Protein AF-A0A5W2AGU3-F1 (afdb_monomer_lite)

Sequence (245 aa):
MYIGPHGHVVIVDADGNAETFGLMDGGVDAAITAYFGSQLQERVQQNIIREYLGEQPVGSAFVIETGNSQHPWLVHAPTIRVPLIIDGTDAVYNATRAALLAIFQHNKSAGEGRKIKSVVFPAMGAGCGQVSPDSVARQMKLAWDGFINCASEINWQYASARQDAVFSTTAYCPSKALCPNARTEYIGFGDYRTYCKKSGNTCISPRHQVDDIYIGAHSHTVSPGTYPHSHYLNTEYLSGVKNDV

Organism: NCBI:txid2564937

Secondary structure (DSSP, 8-state):
----SSS-EEEEE-SSSSGGGT---SHHHHHHHHHH-HHHHHHHHHHHHHHHTT-PPTT--EEEE-S-SSS-EEEE--S-SSS---TTSSHHHHHHHHHHHHHHHHHHHS-GGG---EEE---TTSSTT---HHHHHHHHHHHHHHHHS--S---HHHHHHHHHHHIIIIIT--SSSS-TTEEEEEEETTEEEEEETTT-SBP--GGGS------------------------------------

pLDDT: mean 79.0, std 22.16, range [25.38, 98.25]

Radius of gyration: 26.95 Å; chains: 1; bounding box: 58×54×91 Å

Structure (mmCIF, N/CA/C/O backbone):
data_AF-A0A5W2AGU3-F1
#
_entry.id   AF-A0A5W2AGU3-F1
#
loop_
_atom_site.group_PDB
_atom_site.id
_atom_site.type_symbol
_atom_site.label_atom_id
_atom_site.label_alt_id
_atom_site.label_comp_id
_atom_site.label_asym_id
_atom_site.label_entity_id
_atom_site.label_seq_id
_atom_site.pdbx_PDB_ins_code
_atom_site.Cartn_x
_atom_site.Cartn_y
_atom_site.Cartn_z
_atom_site.occupancy
_atom_site.B_iso_or_equiv
_atom_site.auth_seq_id
_atom_site.auth_comp_id
_atom_site.auth_asym_id
_atom_site.auth_atom_id
_atom_site.pdbx_PDB_model_num
ATOM 1 N N . MET A 1 1 ? -7.364 -8.877 -3.197 1.00 38.94 1 MET A N 1
ATOM 2 C CA . MET A 1 1 ? -7.278 -9.944 -2.173 1.00 38.94 1 MET A CA 1
ATOM 3 C C . MET A 1 1 ? -8.531 -9.857 -1.314 1.00 38.94 1 MET A C 1
ATOM 5 O O . MET A 1 1 ? -8.796 -8.779 -0.804 1.00 38.94 1 MET A O 1
ATOM 9 N N . TYR A 1 2 ? -9.320 -10.932 -1.233 1.00 38.78 2 TYR A N 1
ATOM 10 C CA . TYR A 1 2 ? -10.524 -11.038 -0.394 1.00 38.78 2 TYR A CA 1
ATOM 11 C C . TYR A 1 2 ? -10.269 -12.104 0.670 1.00 38.78 2 TYR A C 1
ATOM 13 O O . TYR A 1 2 ? -9.763 -13.172 0.324 1.00 38.78 2 TYR A O 1
ATOM 21 N N . ILE A 1 3 ? -10.612 -11.844 1.935 1.00 41.75 3 ILE A N 1
ATOM 22 C CA . ILE A 1 3 ? -10.513 -12.857 2.994 1.00 41.75 3 ILE A CA 1
ATOM 23 C C . ILE A 1 3 ? -11.809 -12.889 3.820 1.00 41.75 3 ILE A C 1
ATOM 25 O O . ILE A 1 3 ? -11.976 -12.078 4.718 1.00 41.75 3 ILE A O 1
ATOM 29 N N . GLY A 1 4 ? -12.670 -13.880 3.549 1.00 36.56 4 GLY A N 1
ATOM 30 C CA . GLY A 1 4 ? -13.585 -14.517 4.517 1.00 36.56 4 GLY A CA 1
ATOM 31 C C . GLY A 1 4 ? -15.009 -13.938 4.697 1.00 36.56 4 GLY A C 1
ATOM 32 O O . GLY A 1 4 ? -15.177 -12.724 4.688 1.00 36.56 4 GLY A O 1
ATOM 33 N N . PRO A 1 5 ? -16.043 -14.790 4.923 1.00 37.00 5 PRO A N 1
ATOM 34 C CA . PRO A 1 5 ? -17.447 -14.362 4.992 1.00 37.00 5 PRO A CA 1
ATOM 35 C C . PRO A 1 5 ? -17.924 -13.832 6.359 1.00 37.00 5 PRO A C 1
ATOM 37 O O . PRO A 1 5 ? -19.043 -13.335 6.434 1.00 37.00 5 PRO A O 1
ATOM 40 N N . HIS A 1 6 ? -17.127 -13.880 7.436 1.00 39.44 6 HIS A N 1
ATOM 41 C CA . HIS A 1 6 ? -17.562 -13.387 8.753 1.00 39.44 6 HIS A CA 1
ATOM 42 C C . HIS A 1 6 ? -16.419 -12.749 9.563 1.00 39.44 6 HIS A C 1
ATOM 44 O O . HIS A 1 6 ? -15.398 -13.388 9.808 1.00 39.44 6 HIS A O 1
ATOM 50 N N . GLY A 1 7 ? -16.641 -11.517 10.044 1.00 51.00 7 GLY A N 1
ATOM 51 C CA . GLY A 1 7 ? -15.857 -10.878 11.110 1.00 51.00 7 GLY A CA 1
ATOM 52 C C . GLY A 1 7 ? -14.816 -9.844 10.656 1.00 51.00 7 GLY A C 1
ATOM 53 O O . GLY A 1 7 ? -13.680 -10.188 10.333 1.00 51.00 7 GLY A O 1
ATOM 54 N N . HIS A 1 8 ? -15.212 -8.569 10.753 1.00 60.12 8 HIS A N 1
ATOM 55 C CA . HIS A 1 8 ? -14.385 -7.350 10.769 1.00 60.12 8 HIS A CA 1
ATOM 56 C C . HIS A 1 8 ? -13.530 -7.088 9.522 1.00 60.12 8 HIS A C 1
ATOM 58 O O . HIS A 1 8 ? -12.303 -7.171 9.583 1.00 60.12 8 HIS A O 1
ATOM 64 N N . VAL A 1 9 ? -14.194 -6.718 8.420 1.00 63.59 9 VAL A N 1
ATOM 65 C CA . VAL A 1 9 ? -13.536 -6.241 7.196 1.00 63.59 9 VAL A CA 1
ATOM 66 C C . VAL A 1 9 ? -12.886 -4.890 7.458 1.00 63.59 9 VAL A C 1
ATOM 68 O O . VAL A 1 9 ? -13.552 -3.937 7.867 1.00 63.59 9 VAL A O 1
ATOM 71 N N . VAL A 1 10 ? -11.591 -4.825 7.184 1.00 72.44 10 VAL A N 1
ATOM 72 C CA . VAL A 1 10 ? -10.797 -3.598 7.163 1.00 72.44 10 VAL A CA 1
ATOM 73 C C . VAL A 1 10 ? -10.703 -3.079 5.747 1.00 72.44 10 VAL A C 1
ATOM 75 O O . VAL A 1 10 ? -10.363 -3.840 4.842 1.00 72.44 10 VAL A O 1
ATOM 78 N N . ILE A 1 11 ? -10.999 -1.801 5.559 1.00 72.81 11 ILE A N 1
ATOM 79 C CA . ILE A 1 11 ? -10.859 -1.140 4.262 1.00 72.81 11 ILE A CA 1
ATOM 80 C C . ILE A 1 11 ? -9.516 -0.411 4.274 1.00 72.81 11 ILE A C 1
ATOM 82 O O . ILE A 1 11 ? -9.217 0.304 5.230 1.00 72.81 11 ILE A O 1
ATOM 86 N N . VAL A 1 12 ? -8.678 -0.656 3.271 1.00 75.31 12 VAL A N 1
ATOM 87 C CA . VAL A 1 12 ? -7.386 0.025 3.100 1.00 75.31 12 VAL A CA 1
ATOM 88 C C . VAL A 1 12 ? -7.564 1.176 2.112 1.00 75.31 12 VAL A C 1
ATOM 90 O O . VAL A 1 12 ? -8.187 0.979 1.073 1.00 75.31 12 VAL A O 1
ATOM 93 N N . ASP A 1 13 ? -7.032 2.347 2.448 1.00 76.56 13 ASP A N 1
ATOM 94 C CA . ASP A 1 13 ? -7.227 3.616 1.734 1.00 76.56 13 ASP A CA 1
ATOM 95 C C . ASP A 1 13 ? -5.915 4.099 1.102 1.00 76.56 13 ASP A C 1
ATOM 97 O O . ASP A 1 13 ? -4.926 4.227 1.838 1.00 76.56 13 ASP A O 1
ATOM 101 N N . ALA A 1 14 ? -5.892 4.262 -0.233 1.00 66.81 14 ALA A N 1
ATOM 102 C CA . ALA A 1 14 ? -4.701 4.626 -1.024 1.00 66.81 14 ALA A CA 1
ATOM 103 C C . ALA A 1 14 ? -4.954 4.811 -2.543 1.00 66.81 14 ALA A C 1
ATOM 105 O O . ALA A 1 14 ? -4.123 4.385 -3.362 1.00 66.81 14 ALA A O 1
ATOM 106 N N . ASP A 1 15 ? -6.123 5.310 -2.951 1.00 64.31 15 ASP A N 1
ATOM 107 C CA . ASP A 1 15 ? -6.365 5.606 -4.374 1.00 64.31 15 ASP A CA 1
ATOM 108 C C . ASP A 1 15 ? -6.998 6.988 -4.592 1.00 64.31 15 ASP A C 1
ATOM 110 O O . ASP A 1 15 ? -7.722 7.213 -5.568 1.00 64.31 15 ASP A O 1
ATOM 114 N N . GLY A 1 16 ? -6.748 7.912 -3.664 1.00 64.75 16 GLY A N 1
ATOM 115 C CA . GLY A 1 16 ? -7.304 9.256 -3.662 1.00 64.75 16 GLY A CA 1
ATOM 116 C C . GLY A 1 16 ? -6.293 10.343 -3.984 1.00 64.75 16 GLY A C 1
ATOM 117 O O . GLY A 1 16 ? -5.179 10.130 -4.470 1.00 64.75 16 GLY A O 1
ATOM 118 N N . ASN A 1 17 ? -6.727 11.579 -3.762 1.00 66.88 17 ASN A N 1
ATOM 119 C CA . ASN A 1 17 ? -5.915 12.753 -4.026 1.00 66.88 17 ASN A CA 1
ATOM 120 C C . ASN A 1 17 ? -5.219 13.189 -2.747 1.00 66.88 17 ASN A C 1
ATOM 122 O O . ASN A 1 17 ? -5.871 13.441 -1.746 1.00 66.88 17 ASN A O 1
ATOM 126 N N . ALA A 1 18 ? -3.904 13.392 -2.815 1.00 69.44 18 ALA A N 1
ATOM 127 C CA . ALA A 1 18 ? -3.145 13.978 -1.711 1.00 69.44 18 ALA A CA 1
ATOM 128 C C . ALA A 1 18 ? -3.279 13.199 -0.383 1.00 69.44 18 ALA A C 1
ATOM 130 O O . ALA A 1 18 ? -3.509 13.757 0.693 1.00 69.44 18 ALA A O 1
ATOM 131 N N . GLU A 1 19 ? -3.076 11.886 -0.487 1.00 80.50 19 GLU A N 1
ATOM 132 C CA . GLU A 1 19 ? -3.291 10.900 0.574 1.00 80.50 19 GLU A CA 1
ATOM 133 C C . GLU A 1 19 ? -2.445 11.190 1.820 1.00 80.50 19 GLU A C 1
ATOM 135 O O . GLU A 1 19 ? -2.910 11.031 2.941 1.00 80.50 19 GLU A O 1
ATOM 140 N N . THR A 1 20 ? -1.220 11.711 1.677 1.00 90.25 20 THR A N 1
ATOM 141 C CA . THR A 1 20 ? -0.357 12.031 2.836 1.00 90.25 20 THR A CA 1
ATOM 142 C C . THR A 1 20 ? -0.934 13.105 3.765 1.00 90.25 20 THR A C 1
ATOM 144 O O . THR A 1 20 ? -0.451 13.267 4.885 1.00 90.25 20 THR A O 1
ATOM 147 N N . PHE A 1 21 ? -1.962 13.832 3.319 1.00 94.19 21 PHE A N 1
ATOM 148 C CA . PHE A 1 21 ? -2.678 14.852 4.087 1.00 94.19 21 PHE A CA 1
ATOM 149 C C . PHE A 1 21 ? -4.080 14.399 4.529 1.00 94.19 21 PHE A C 1
ATOM 151 O O . PHE A 1 21 ? -4.821 15.192 5.113 1.00 94.19 21 PHE A O 1
ATOM 158 N N . GLY A 1 22 ? -4.458 13.144 4.258 1.00 92.25 22 GLY A N 1
ATOM 159 C CA . GLY A 1 22 ? -5.762 12.583 4.618 1.00 92.25 22 GLY A CA 1
ATOM 160 C C . GLY A 1 22 ? -6.930 13.238 3.885 1.00 92.25 22 GLY A C 1
ATOM 161 O O . GLY A 1 22 ? -8.013 13.360 4.454 1.00 92.25 22 GLY A O 1
ATOM 162 N N . LEU A 1 23 ? -6.701 13.737 2.668 1.00 92.88 23 LEU A N 1
ATOM 163 C CA . LEU A 1 23 ? -7.768 14.206 1.789 1.00 92.88 23 LEU A CA 1
ATOM 164 C C . LEU A 1 23 ? -8.378 12.988 1.092 1.00 92.88 23 LEU A C 1
ATOM 166 O O . LEU A 1 23 ? -7.700 12.292 0.349 1.00 92.88 23 LEU A O 1
ATOM 170 N N . MET A 1 24 ? -9.654 12.720 1.365 1.00 91.00 24 MET A N 1
ATOM 171 C CA . MET A 1 24 ? -10.340 11.496 0.944 1.00 91.00 24 MET A CA 1
ATOM 172 C C . MET A 1 24 ? -11.475 11.823 -0.038 1.00 91.00 24 MET A C 1
ATOM 174 O O . MET A 1 24 ? -12.620 11.402 0.143 1.00 91.00 24 MET A O 1
ATOM 178 N N . ASP A 1 25 ? -11.172 12.644 -1.048 1.00 87.25 25 ASP A N 1
ATOM 179 C CA . ASP A 1 25 ? -12.138 13.208 -2.005 1.00 87.25 25 ASP A CA 1
ATOM 180 C C . ASP A 1 25 ? -11.979 12.689 -3.448 1.00 87.25 25 ASP A C 1
ATOM 182 O O . ASP A 1 25 ? -12.768 13.042 -4.328 1.00 87.25 25 ASP A O 1
ATOM 186 N N . GLY A 1 26 ? -10.995 11.816 -3.691 1.00 84.56 26 GLY A N 1
ATOM 187 C CA . GLY A 1 26 ? -10.719 11.193 -4.987 1.00 84.56 26 GLY A CA 1
ATOM 188 C C . GLY A 1 26 ? -10.908 9.675 -4.973 1.00 84.56 26 GLY A C 1
ATOM 189 O O . GLY A 1 26 ? -10.825 9.048 -3.924 1.00 84.56 26 GLY A O 1
ATOM 190 N N . GLY A 1 27 ? -11.154 9.086 -6.147 1.00 85.44 27 GLY A N 1
ATOM 191 C CA . GLY A 1 27 ? -11.110 7.634 -6.352 1.00 85.44 27 GLY A CA 1
ATOM 192 C C . GLY A 1 27 ? -11.922 6.811 -5.344 1.00 85.44 27 GLY A C 1
ATOM 193 O O . GLY A 1 27 ? -13.106 7.074 -5.112 1.00 85.44 27 GLY A O 1
ATOM 194 N N . VAL A 1 28 ? -11.286 5.782 -4.779 1.00 87.75 28 VAL A N 1
ATOM 195 C CA . VAL A 1 28 ? -11.886 4.908 -3.755 1.00 87.75 28 VAL A CA 1
ATOM 196 C C . VAL A 1 28 ? -12.137 5.671 -2.453 1.00 87.75 28 VAL A C 1
ATOM 198 O O . VAL A 1 28 ? -13.173 5.457 -1.820 1.00 87.75 28 VAL A O 1
ATOM 201 N N . ASP A 1 29 ? -11.254 6.596 -2.094 1.00 88.50 29 ASP A N 1
ATOM 202 C CA . ASP A 1 29 ? -11.320 7.387 -0.869 1.00 88.50 29 ASP A CA 1
ATOM 203 C C . ASP A 1 29 ? -12.619 8.217 -0.826 1.00 88.50 29 ASP A C 1
ATOM 205 O O . ASP A 1 29 ? -13.315 8.250 0.191 1.00 88.50 29 ASP A O 1
ATOM 209 N N . ALA A 1 30 ? -13.042 8.777 -1.966 1.00 89.38 30 ALA A N 1
ATOM 210 C CA . ALA A 1 30 ? -14.322 9.479 -2.098 1.00 89.38 30 ALA A CA 1
ATOM 211 C C . ALA A 1 30 ? -15.526 8.570 -1.806 1.00 89.38 30 ALA A C 1
ATOM 213 O O . ALA A 1 30 ? -16.488 8.987 -1.158 1.00 89.38 30 ALA A O 1
ATOM 214 N N . ALA A 1 31 ? -15.485 7.318 -2.270 1.00 90.94 31 ALA A N 1
ATOM 215 C CA . ALA A 1 31 ? -16.541 6.342 -2.014 1.00 90.94 31 ALA A CA 1
ATOM 216 C C . ALA A 1 31 ? -16.564 5.903 -0.540 1.00 90.94 31 ALA A C 1
ATOM 218 O O . ALA A 1 31 ? -17.642 5.739 0.036 1.00 90.94 31 ALA A O 1
ATOM 219 N N . ILE A 1 32 ? -15.391 5.766 0.087 1.00 90.94 32 ILE A N 1
ATOM 220 C CA . ILE A 1 32 ? -15.246 5.506 1.526 1.00 90.94 32 ILE A CA 1
ATOM 221 C C . ILE A 1 32 ? -15.857 6.667 2.320 1.00 90.94 32 ILE A C 1
ATOM 223 O O . ILE A 1 32 ? -16.723 6.441 3.169 1.00 90.94 32 ILE A O 1
ATOM 227 N N . THR A 1 33 ? -15.482 7.908 2.010 1.00 91.81 33 THR A N 1
ATOM 228 C CA . THR A 1 33 ? -16.032 9.108 2.656 1.00 91.81 33 THR A CA 1
ATOM 229 C C . THR A 1 33 ? -17.535 9.233 2.434 1.00 91.81 33 THR A C 1
ATOM 231 O O . THR A 1 33 ? -18.262 9.541 3.375 1.00 91.81 33 THR A O 1
ATOM 234 N N . ALA A 1 34 ? -18.042 8.937 1.236 1.00 93.38 34 ALA A N 1
ATOM 235 C CA . ALA A 1 34 ? -19.478 8.955 0.958 1.00 93.38 34 ALA A CA 1
ATOM 236 C C . ALA A 1 34 ? -20.253 7.908 1.778 1.00 93.38 34 ALA A C 1
ATOM 238 O O . ALA A 1 34 ? -21.381 8.167 2.195 1.00 93.38 34 ALA A O 1
ATOM 239 N N . TYR A 1 35 ? -19.656 6.740 2.029 1.00 93.25 35 TYR A N 1
ATOM 240 C CA . TYR A 1 35 ? -20.289 5.666 2.795 1.00 93.25 35 TYR A CA 1
ATOM 241 C C . TYR A 1 35 ? -20.251 5.904 4.313 1.00 93.25 35 TYR A C 1
ATOM 243 O O . TYR A 1 35 ? -21.251 5.684 4.997 1.00 93.25 35 TYR A O 1
ATOM 251 N N . PHE A 1 36 ? -19.110 6.336 4.860 1.00 93.00 36 PHE A N 1
ATOM 252 C CA . PHE A 1 36 ? -18.948 6.532 6.307 1.00 93.00 36 PHE A CA 1
ATOM 253 C C . PHE A 1 36 ? -19.293 7.944 6.782 1.00 93.00 36 PHE A C 1
ATOM 255 O O . PHE A 1 36 ? -19.620 8.110 7.955 1.00 93.00 36 PHE A O 1
ATOM 262 N N . GLY A 1 37 ? -19.244 8.934 5.894 1.00 94.25 37 GLY A N 1
ATOM 263 C CA . GLY A 1 37 ? -19.406 10.358 6.178 1.00 94.25 37 GLY A CA 1
ATOM 264 C C . GLY A 1 37 ? -18.078 11.095 6.408 1.00 94.25 37 GLY A C 1
ATOM 265 O O . GLY A 1 37 ? -17.039 10.493 6.702 1.00 94.25 37 GLY A O 1
ATOM 266 N N . SER A 1 38 ? -18.121 12.428 6.300 1.00 94.69 38 SER A N 1
ATOM 267 C CA . SER A 1 38 ? -16.949 13.319 6.388 1.00 94.69 38 SER A CA 1
ATOM 268 C C . SER A 1 38 ? -16.200 13.235 7.720 1.00 94.69 38 SER A C 1
ATOM 270 O O . SER A 1 38 ? -14.993 13.461 7.768 1.00 94.69 38 SER A O 1
ATOM 272 N N . GLN A 1 39 ? -16.874 12.826 8.796 1.00 95.88 39 GLN A N 1
ATOM 273 C CA . GLN A 1 39 ? -16.265 12.633 10.109 1.00 95.88 39 GLN A CA 1
ATOM 274 C C . GLN A 1 39 ? -15.168 11.556 10.112 1.00 95.88 39 GLN A C 1
ATOM 276 O O . GLN A 1 39 ? -14.318 11.550 11.001 1.00 95.88 39 GLN A O 1
ATOM 281 N N . LEU A 1 40 ? -15.180 10.619 9.154 1.00 95.00 40 LEU A N 1
ATOM 282 C CA . LEU A 1 40 ? -14.083 9.663 8.989 1.00 95.00 40 LEU A CA 1
ATOM 283 C C . LEU A 1 40 ? -12.814 10.369 8.503 1.00 95.00 40 LEU A C 1
ATOM 285 O O . LEU A 1 40 ? -11.763 10.198 9.119 1.00 95.00 40 LEU A O 1
ATOM 289 N N . GLN A 1 41 ? -12.936 11.200 7.466 1.00 95.00 41 GLN A N 1
ATOM 290 C CA . GLN A 1 41 ? -11.831 12.007 6.953 1.00 95.00 41 GLN A CA 1
ATOM 291 C C . GLN A 1 41 ? -11.279 12.931 8.042 1.00 95.00 41 GLN A C 1
ATOM 293 O O . GLN A 1 41 ? -10.073 12.973 8.266 1.00 95.00 41 GLN A O 1
ATOM 298 N N . GLU A 1 42 ? -12.152 13.608 8.791 1.00 96.31 42 GLU A N 1
ATOM 299 C CA . GLU A 1 42 ? -11.731 14.463 9.906 1.00 96.31 42 GLU A CA 1
ATOM 300 C C . GLU A 1 42 ? -10.890 13.683 10.925 1.00 96.31 42 GLU A C 1
ATOM 302 O O . GLU A 1 42 ? -9.827 14.145 11.332 1.00 96.31 42 GLU A O 1
ATOM 307 N N . ARG A 1 43 ? -11.303 12.464 11.304 1.00 96.94 43 ARG A N 1
ATOM 308 C CA . ARG A 1 43 ? -10.523 11.610 12.214 1.00 96.94 43 ARG A CA 1
ATOM 309 C C . ARG A 1 43 ? -9.162 11.220 11.635 1.00 96.94 43 ARG A C 1
ATOM 311 O O . ARG A 1 43 ? -8.177 11.242 12.375 1.00 96.94 43 ARG A O 1
ATOM 318 N N . VAL A 1 44 ? -9.096 10.882 10.346 1.00 96.56 44 VAL A N 1
ATOM 319 C CA . VAL A 1 44 ? -7.835 10.594 9.639 1.00 96.56 44 VAL A CA 1
ATOM 320 C C . VAL A 1 44 ? -6.913 11.811 9.704 1.00 96.56 44 VAL A C 1
ATOM 322 O O . VAL A 1 44 ? -5.781 11.694 10.172 1.00 96.56 44 VAL A O 1
ATOM 325 N N . GLN A 1 45 ? -7.409 12.994 9.345 1.00 97.25 45 GLN A N 1
ATOM 326 C CA . GLN A 1 45 ? -6.634 14.236 9.354 1.00 97.25 45 GLN A CA 1
ATOM 327 C C . GLN A 1 45 ? -6.164 14.625 10.757 1.00 97.25 45 GLN A C 1
ATOM 329 O O . GLN A 1 45 ? -5.000 14.978 10.936 1.00 97.25 45 GLN A O 1
ATOM 334 N N . GLN A 1 46 ? -7.018 14.504 11.777 1.00 98.19 46 GLN A N 1
ATOM 335 C CA . GLN A 1 46 ? -6.613 14.753 13.164 1.00 98.19 46 GLN A CA 1
ATOM 336 C C . GLN A 1 46 ? -5.512 13.789 13.617 1.00 98.19 46 GLN A C 1
ATOM 338 O O . GLN A 1 46 ? -4.585 14.197 14.318 1.00 98.19 46 GLN A O 1
ATOM 343 N N . ASN A 1 47 ? -5.571 12.523 13.194 1.00 97.81 47 ASN A N 1
ATOM 344 C CA . ASN A 1 47 ? -4.504 11.569 13.473 1.00 97.81 47 ASN A CA 1
ATOM 345 C C . ASN A 1 47 ? -3.200 11.944 12.750 1.00 97.81 47 ASN A C 1
ATOM 347 O O . ASN A 1 47 ? -2.136 11.893 13.360 1.00 97.81 47 ASN A O 1
ATOM 351 N N . ILE A 1 48 ? -3.271 12.391 11.493 1.00 97.81 48 ILE A N 1
ATOM 352 C CA . ILE A 1 48 ? -2.107 12.877 10.732 1.00 97.81 48 ILE A CA 1
ATOM 353 C C . ILE A 1 48 ? -1.480 14.109 11.397 1.00 97.81 48 ILE A C 1
ATOM 355 O O . ILE A 1 48 ? -0.264 14.171 11.573 1.00 97.81 48 ILE A O 1
ATOM 359 N N . ILE A 1 49 ? -2.290 15.074 11.832 1.00 98.25 49 ILE A N 1
ATOM 360 C CA . ILE A 1 49 ? -1.810 16.263 12.550 1.00 98.25 49 ILE A CA 1
ATOM 361 C C . ILE A 1 49 ? -1.106 15.859 13.850 1.00 98.25 49 ILE A C 1
ATOM 363 O O . ILE A 1 49 ? -0.012 16.345 14.132 1.00 98.25 49 ILE A O 1
ATOM 367 N N . ARG A 1 50 ? -1.716 14.960 14.630 1.00 98.19 50 ARG A N 1
ATOM 368 C CA . ARG A 1 50 ? -1.215 14.569 15.954 1.00 98.19 50 ARG A CA 1
ATOM 369 C C . ARG A 1 50 ? 0.036 13.694 15.891 1.00 98.19 50 ARG A C 1
ATOM 371 O O . ARG A 1 50 ? 0.978 13.946 16.633 1.00 98.19 50 ARG A O 1
ATOM 378 N N . GLU A 1 51 ? 0.034 12.669 15.043 1.00 97.69 51 GLU 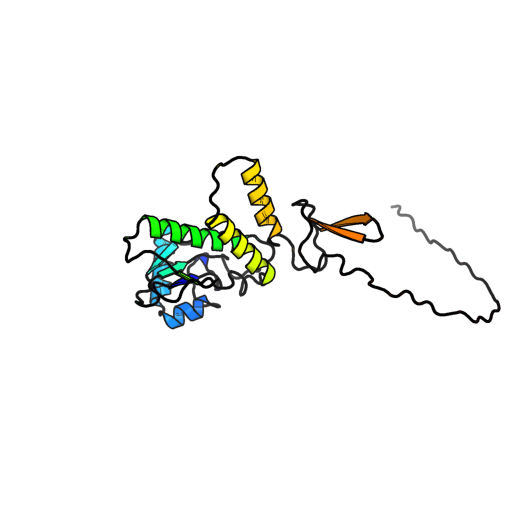A N 1
ATOM 379 C CA . GLU A 1 51 ? 1.071 11.624 15.025 1.00 97.69 51 GLU A CA 1
ATOM 380 C C . GLU A 1 51 ? 2.162 11.879 13.978 1.00 97.69 51 GLU A C 1
ATOM 382 O O . GLU A 1 51 ? 3.284 11.399 14.121 1.00 97.69 51 GLU A O 1
ATOM 387 N N . TYR A 1 52 ? 1.845 12.637 12.924 1.00 97.12 52 TYR A N 1
ATOM 388 C CA . TYR A 1 52 ? 2.732 12.869 11.779 1.00 97.12 52 TYR A CA 1
ATOM 389 C C . TYR A 1 52 ? 3.019 14.354 11.531 1.00 97.12 52 TYR A C 1
ATOM 391 O O . TYR A 1 52 ? 3.554 14.716 10.487 1.00 97.12 52 TYR A O 1
ATOM 399 N N . LEU A 1 53 ? 2.673 15.229 12.482 1.00 97.44 53 LEU A N 1
ATOM 400 C CA . LEU A 1 53 ? 2.931 16.672 12.405 1.00 97.44 53 LEU A CA 1
ATOM 401 C C . LEU A 1 53 ? 2.374 17.322 11.122 1.00 97.44 53 LEU A C 1
ATOM 403 O O . LEU A 1 53 ? 2.935 18.291 10.613 1.00 97.44 53 LEU A O 1
ATOM 407 N N . GLY A 1 54 ? 1.258 16.789 10.614 1.00 96.06 54 GLY A N 1
ATOM 408 C CA . GLY A 1 54 ? 0.535 17.325 9.459 1.00 96.06 54 GLY A CA 1
ATOM 409 C C . GLY A 1 54 ? 0.846 16.663 8.116 1.00 96.06 54 GLY A C 1
ATOM 410 O O . GLY A 1 54 ? 0.165 16.979 7.144 1.00 96.06 54 GLY A O 1
ATOM 411 N N . GLU A 1 55 ? 1.803 15.734 8.040 1.00 96.12 55 GLU A N 1
ATOM 412 C CA . GLU A 1 55 ? 2.100 15.011 6.797 1.00 96.12 55 GLU A CA 1
ATOM 413 C C . GLU A 1 55 ? 2.534 13.567 7.069 1.00 96.12 55 GLU A C 1
ATOM 415 O O . GLU A 1 55 ? 3.630 13.307 7.566 1.00 96.12 55 GLU A O 1
ATOM 420 N N . GLN A 1 56 ? 1.690 12.605 6.698 1.00 96.38 56 GLN A N 1
ATOM 421 C CA . GLN A 1 56 ? 2.015 11.186 6.800 1.00 96.38 56 GLN A CA 1
ATOM 422 C C . GLN A 1 56 ? 2.935 10.754 5.644 1.00 96.38 56 GLN A C 1
ATOM 424 O O . GLN A 1 56 ? 2.536 10.876 4.495 1.00 96.38 56 GLN A O 1
ATOM 429 N N . PRO A 1 57 ? 4.119 10.164 5.882 1.00 94.81 57 PRO A N 1
ATOM 430 C CA . PRO A 1 57 ? 4.990 9.710 4.796 1.00 94.81 57 PRO A CA 1
ATOM 431 C C . PRO A 1 57 ? 4.411 8.534 3.994 1.00 94.81 57 PRO A C 1
ATOM 433 O O . PRO A 1 57 ? 3.830 7.607 4.570 1.00 94.81 57 PRO A O 1
ATOM 436 N N . VAL A 1 58 ? 4.665 8.510 2.680 1.00 92.44 58 VAL A N 1
ATOM 437 C CA . VAL A 1 58 ? 4.433 7.322 1.834 1.00 92.44 58 VAL A CA 1
ATOM 438 C C . VAL A 1 58 ? 5.212 6.128 2.392 1.00 92.44 58 VAL A C 1
ATOM 440 O O . VAL A 1 58 ? 6.361 6.263 2.813 1.00 92.44 58 VAL A O 1
ATOM 443 N N . GL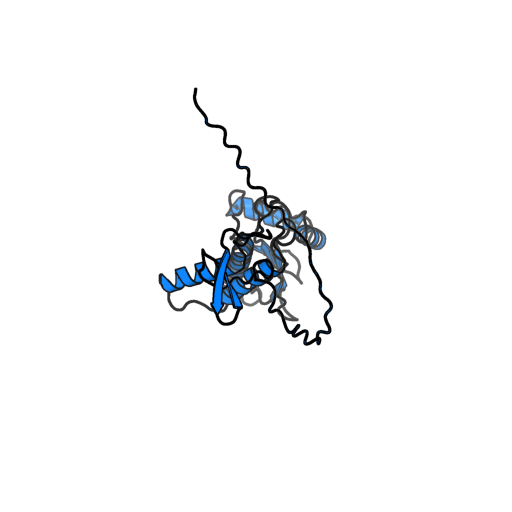Y A 1 59 ? 4.584 4.950 2.404 1.00 92.12 59 GLY A N 1
ATOM 444 C CA . GLY A 1 59 ? 5.167 3.748 3.015 1.00 92.12 59 GLY A CA 1
ATOM 445 C C . GLY A 1 59 ? 5.009 3.675 4.538 1.00 92.12 59 GLY A C 1
ATOM 446 O O . GLY A 1 59 ? 5.657 2.854 5.188 1.00 92.12 59 GLY A O 1
ATOM 447 N N . SER A 1 60 ? 4.132 4.498 5.110 1.00 96.38 60 SER A N 1
ATOM 448 C CA . SER A 1 60 ? 3.619 4.348 6.473 1.00 96.38 60 SER A CA 1
ATOM 449 C C . SER A 1 60 ? 2.117 4.049 6.448 1.00 96.38 60 SER A C 1
ATOM 451 O O . SER A 1 60 ? 1.465 4.234 5.425 1.00 96.38 60 SER A O 1
ATOM 453 N N . ALA A 1 61 ? 1.561 3.567 7.560 1.00 97.12 61 ALA A N 1
ATOM 454 C CA . ALA A 1 61 ? 0.124 3.357 7.697 1.00 97.12 61 ALA A CA 1
ATOM 455 C C . ALA A 1 61 ? -0.305 3.393 9.166 1.00 97.12 61 ALA A C 1
ATOM 457 O O . ALA A 1 61 ? 0.496 3.086 10.053 1.00 97.12 61 ALA A O 1
ATOM 458 N N . PHE A 1 6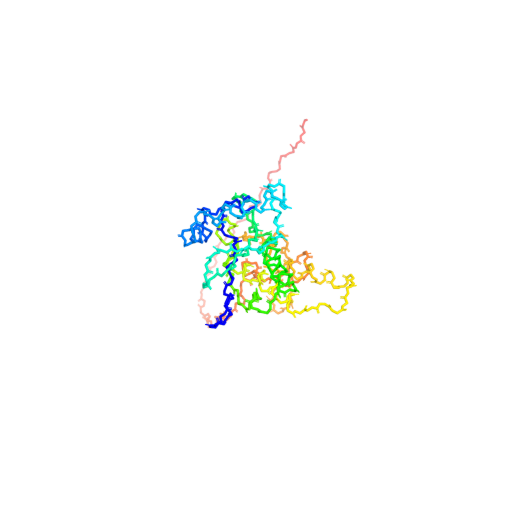2 ? -1.579 3.690 9.414 1.00 96.81 62 PHE A N 1
ATOM 459 C CA . PHE A 1 62 ? -2.192 3.555 10.735 1.00 96.81 62 PHE A CA 1
ATOM 460 C C . PHE A 1 62 ? -3.615 2.996 10.646 1.00 96.81 62 PHE A C 1
ATOM 462 O O . PHE A 1 62 ? -4.274 3.096 9.613 1.00 96.81 62 PHE A O 1
ATOM 469 N N . VAL A 1 63 ? -4.077 2.397 11.747 1.00 96.25 63 VAL A N 1
ATOM 470 C CA . VAL A 1 63 ? -5.441 1.872 11.898 1.00 96.25 63 VAL A CA 1
ATOM 471 C C . VAL A 1 63 ? -6.291 2.899 12.639 1.00 96.25 63 VAL A C 1
ATOM 473 O O . VAL A 1 63 ? -5.868 3.407 13.677 1.00 96.25 63 VAL A O 1
ATOM 476 N N . ILE A 1 64 ? -7.495 3.181 12.147 1.00 95.00 64 ILE A N 1
ATOM 477 C CA . ILE A 1 64 ? -8.450 4.079 12.800 1.00 95.00 64 ILE A CA 1
ATOM 478 C C . ILE A 1 64 ? -9.864 3.500 12.784 1.00 95.00 64 ILE A C 1
ATOM 480 O O . ILE A 1 64 ? -10.227 2.722 11.901 1.00 95.00 64 ILE A O 1
ATOM 484 N N . GLU A 1 65 ? -10.675 3.866 13.775 1.00 94.00 65 GLU A N 1
ATOM 485 C CA . GLU A 1 65 ? -12.071 3.443 13.835 1.00 94.00 65 GLU A CA 1
ATOM 486 C C . GLU A 1 65 ? -12.951 4.224 12.855 1.00 94.00 65 GLU A C 1
ATOM 488 O O . GLU A 1 65 ? -12.915 5.459 12.769 1.00 94.00 65 GLU A O 1
ATOM 493 N N . THR A 1 66 ? -13.818 3.496 12.158 1.00 92.88 66 THR A N 1
ATOM 494 C CA . THR A 1 66 ? -14.827 4.086 11.268 1.00 92.88 66 THR A CA 1
ATOM 495 C C . THR A 1 66 ? -16.092 4.515 12.011 1.00 92.88 66 THR A C 1
ATOM 497 O O . THR A 1 66 ? -16.847 5.347 11.510 1.00 92.88 66 THR A O 1
ATOM 500 N N . GLY A 1 67 ? -16.341 3.949 13.198 1.00 91.38 67 GLY A N 1
ATOM 501 C CA . GLY A 1 67 ? -17.617 4.068 13.911 1.00 91.38 67 GLY A CA 1
ATOM 502 C C . GLY A 1 67 ? -18.744 3.198 13.332 1.00 91.38 67 GLY A C 1
ATOM 503 O O . GLY A 1 67 ? -19.884 3.311 13.772 1.00 91.38 67 GLY A O 1
ATOM 504 N N . ASN A 1 68 ? -18.452 2.328 12.361 1.00 90.31 68 ASN A N 1
ATOM 505 C CA . ASN A 1 68 ? -19.418 1.423 11.742 1.00 90.31 68 ASN A CA 1
ATOM 506 C C . ASN A 1 68 ? -19.272 -0.002 12.301 1.00 90.31 68 ASN A C 1
ATOM 508 O O . ASN A 1 68 ? -18.169 -0.536 12.369 1.00 90.31 68 ASN A O 1
ATOM 512 N N . SER A 1 69 ? -20.378 -0.654 12.661 1.00 86.69 69 SER A N 1
ATOM 513 C CA . SER A 1 69 ? -20.344 -2.002 13.249 1.00 86.69 69 SER A CA 1
ATOM 514 C C . SER A 1 69 ? -19.914 -3.103 12.271 1.00 86.69 69 SER A C 1
ATOM 516 O O . SER A 1 69 ? -19.299 -4.083 12.689 1.00 86.69 69 SER A O 1
ATOM 518 N N . GLN A 1 70 ? -20.212 -2.952 10.977 1.00 85.56 70 GLN A N 1
ATOM 519 C CA . GLN A 1 70 ? -19.876 -3.934 9.939 1.00 85.56 70 GLN A CA 1
ATOM 520 C C . GLN A 1 70 ? -18.437 -3.779 9.434 1.00 85.56 70 GLN A C 1
ATOM 522 O O . GLN A 1 70 ? -17.758 -4.772 9.165 1.00 85.56 70 GLN A O 1
ATOM 527 N N . HIS A 1 71 ? -17.957 -2.537 9.351 1.00 89.25 71 HIS A N 1
ATOM 528 C CA . HIS A 1 71 ? -16.618 -2.196 8.868 1.00 89.25 71 HIS A CA 1
ATOM 529 C C . HIS A 1 71 ? -15.882 -1.344 9.899 1.00 89.25 71 HIS A C 1
ATOM 531 O O . HIS A 1 71 ? -15.696 -0.158 9.658 1.00 89.25 71 HIS A O 1
ATOM 537 N N . PRO A 1 72 ? -15.498 -1.898 11.061 1.00 92.06 72 PRO A N 1
ATOM 538 C CA . PRO A 1 72 ? -15.065 -1.104 12.214 1.00 92.06 72 PRO A CA 1
ATOM 539 C C . PRO A 1 72 ? -13.738 -0.371 12.028 1.00 92.06 72 PRO A C 1
ATOM 541 O O . PRO A 1 72 ? -13.477 0.581 12.762 1.00 92.06 72 PRO A O 1
ATOM 544 N N . TRP A 1 73 ? -12.918 -0.777 11.056 1.00 94.44 73 TRP A N 1
ATOM 545 C CA . TRP A 1 73 ? -11.567 -0.250 10.883 1.00 94.44 73 TRP A CA 1
ATOM 546 C C . TRP A 1 73 ? -11.310 0.239 9.460 1.00 94.44 73 TRP A C 1
ATOM 548 O O . TRP A 1 73 ? -11.665 -0.425 8.483 1.00 94.44 73 TRP A O 1
ATOM 558 N N . LEU A 1 74 ? -10.611 1.365 9.378 1.00 95.12 74 LEU A N 1
ATOM 559 C CA . LEU A 1 74 ? -9.941 1.871 8.188 1.00 95.12 74 LEU A CA 1
ATOM 560 C C . LEU A 1 74 ? -8.431 1.784 8.431 1.00 95.12 74 LEU A C 1
ATOM 562 O O . LEU A 1 74 ? -7.956 2.123 9.517 1.00 95.12 74 LEU A O 1
ATOM 566 N N . VAL A 1 75 ? -7.677 1.341 7.430 1.00 95.69 75 VAL A N 1
ATOM 567 C CA . VAL A 1 75 ? -6.213 1.435 7.426 1.00 95.69 75 VAL A CA 1
ATOM 568 C C . VAL A 1 75 ? -5.813 2.459 6.383 1.00 95.69 75 VAL A C 1
ATOM 570 O O . VAL A 1 75 ? -5.921 2.199 5.188 1.00 95.69 75 VAL A O 1
ATOM 573 N N . HIS A 1 76 ? -5.352 3.614 6.845 1.00 96.12 76 HIS A N 1
ATOM 574 C CA . HIS A 1 76 ? -4.927 4.698 5.972 1.00 96.12 76 HIS A CA 1
ATOM 575 C C . HIS A 1 76 ? -3.450 4.514 5.603 1.00 96.12 76 HIS A C 1
ATOM 577 O O . HIS A 1 76 ? -2.590 4.506 6.494 1.00 96.12 76 HIS A O 1
ATOM 583 N N . ALA A 1 77 ? -3.157 4.301 4.316 1.00 95.56 77 ALA A N 1
ATOM 584 C CA . ALA A 1 77 ? -1.851 3.849 3.833 1.00 95.56 77 ALA A CA 1
ATOM 585 C C . ALA A 1 77 ? -1.455 4.546 2.514 1.00 95.56 77 ALA A C 1
ATOM 587 O O . ALA A 1 77 ? -1.572 3.941 1.449 1.00 95.56 77 ALA A O 1
ATOM 588 N N . PRO A 1 78 ? -0.933 5.784 2.566 1.00 94.31 78 PRO A N 1
ATOM 589 C CA . PRO A 1 78 ? -0.677 6.582 1.375 1.00 94.31 78 PRO A CA 1
ATOM 590 C C . PRO A 1 78 ? 0.372 5.947 0.447 1.00 94.31 78 PRO A C 1
ATOM 592 O O . PRO A 1 78 ? 1.484 5.595 0.863 1.00 94.31 78 PRO A O 1
ATOM 595 N N . THR A 1 79 ? 0.023 5.864 -0.832 1.00 92.81 79 THR A N 1
ATOM 596 C CA . THR A 1 79 ? 0.899 5.614 -1.981 1.00 92.81 79 THR A CA 1
ATOM 597 C C . THR A 1 79 ? 1.472 6.902 -2.558 1.00 92.81 79 THR A C 1
ATOM 599 O O . THR A 1 79 ? 2.546 6.868 -3.162 1.00 92.81 79 THR A O 1
ATOM 602 N N . ILE A 1 80 ? 0.798 8.041 -2.364 1.00 90.88 80 ILE A N 1
ATOM 603 C CA . ILE A 1 80 ? 1.188 9.288 -3.014 1.00 90.88 80 ILE A CA 1
ATOM 604 C C . ILE A 1 80 ? 1.008 10.530 -2.144 1.00 90.88 80 ILE A C 1
ATOM 606 O O . ILE A 1 80 ? 0.053 10.661 -1.386 1.00 90.88 80 ILE A O 1
ATOM 610 N N . ARG A 1 81 ? 1.935 11.485 -2.284 1.00 92.12 81 ARG A N 1
ATOM 611 C CA . ARG A 1 81 ? 1.906 12.751 -1.535 1.00 92.12 81 ARG A CA 1
ATOM 612 C C . ARG A 1 81 ? 0.834 13.717 -2.023 1.00 92.12 81 ARG A C 1
ATOM 614 O O . ARG A 1 81 ? 0.061 14.262 -1.251 1.00 92.12 81 ARG A O 1
ATOM 621 N N . VAL A 1 82 ? 0.824 13.945 -3.326 1.00 90.12 82 VAL A N 1
ATOM 622 C CA . VAL A 1 82 ? -0.123 14.777 -4.077 1.00 90.12 82 VAL A CA 1
ATOM 623 C C . VAL A 1 82 ? -0.320 14.111 -5.437 1.00 90.12 82 VAL A C 1
ATOM 625 O O . VAL A 1 82 ? 0.554 13.333 -5.824 1.00 90.12 82 VAL A O 1
ATOM 628 N N . PRO A 1 83 ? -1.406 14.390 -6.178 1.00 88.19 83 PRO A N 1
ATOM 629 C CA . PRO A 1 83 ? -1.641 13.753 -7.473 1.00 88.19 83 PRO A CA 1
ATOM 630 C C . PRO A 1 83 ? -0.417 13.837 -8.404 1.00 88.19 83 PRO A C 1
ATOM 632 O O . PRO A 1 83 ? 0.030 14.925 -8.769 1.00 88.19 83 PRO A O 1
ATOM 635 N N . LEU A 1 84 ? 0.150 12.677 -8.746 1.00 88.56 84 LEU A N 1
ATOM 636 C CA . LEU A 1 84 ? 1.373 12.514 -9.535 1.00 88.56 84 LEU A CA 1
ATOM 637 C C . LEU A 1 84 ? 1.404 11.096 -10.145 1.00 88.56 84 LEU A C 1
ATOM 639 O O . LEU A 1 84 ? 0.832 10.158 -9.604 1.00 88.56 84 LEU A O 1
ATOM 643 N N . ILE A 1 85 ? 2.089 10.913 -11.275 1.00 89.88 85 ILE A N 1
ATOM 644 C CA . ILE A 1 85 ? 2.334 9.570 -11.818 1.00 89.88 85 ILE A CA 1
ATOM 645 C C . ILE A 1 85 ? 3.430 8.896 -10.986 1.00 89.88 85 ILE A C 1
ATOM 647 O O . ILE A 1 85 ? 4.555 9.393 -10.926 1.00 89.88 85 ILE A O 1
ATOM 651 N N . ILE A 1 86 ? 3.105 7.753 -10.383 1.00 90.25 86 ILE A N 1
ATOM 652 C CA . ILE A 1 86 ? 4.032 6.924 -9.593 1.00 90.25 86 ILE A CA 1
ATOM 653 C C . ILE A 1 86 ? 4.322 5.569 -10.256 1.00 90.25 86 ILE A C 1
ATOM 655 O O . ILE A 1 86 ? 4.990 4.721 -9.660 1.00 90.25 86 ILE A O 1
ATOM 659 N N . ASP A 1 87 ? 3.852 5.355 -11.490 1.00 88.31 87 ASP A N 1
ATOM 660 C CA . ASP A 1 87 ? 4.257 4.211 -12.311 1.00 88.31 87 ASP A CA 1
ATOM 661 C C . ASP A 1 87 ? 5.784 4.164 -12.459 1.00 88.31 87 ASP A C 1
ATOM 663 O O . ASP A 1 87 ? 6.448 5.177 -12.690 1.00 88.31 87 ASP A O 1
ATOM 667 N N . GLY A 1 88 ? 6.356 2.973 -12.296 1.00 85.19 88 GLY A N 1
ATOM 668 C CA . GLY A 1 88 ? 7.806 2.824 -12.207 1.00 85.19 88 GLY A CA 1
ATOM 669 C C . GLY A 1 88 ? 8.409 3.322 -10.885 1.00 85.19 88 GLY A C 1
ATOM 670 O O . GLY A 1 88 ? 9.595 3.664 -10.873 1.00 85.19 88 GLY A O 1
ATOM 671 N N . THR A 1 89 ? 7.634 3.301 -9.790 1.00 90.50 89 THR A N 1
ATOM 672 C CA . THR A 1 89 ? 8.134 3.334 -8.399 1.00 90.50 89 THR A CA 1
ATOM 673 C C . THR A 1 89 ? 7.668 2.116 -7.582 1.00 90.50 89 THR A C 1
ATOM 675 O O . THR A 1 89 ? 6.773 1.371 -7.998 1.00 90.50 89 THR A O 1
ATOM 678 N N . ASP A 1 90 ? 8.249 1.923 -6.393 1.00 93.81 90 ASP A N 1
ATOM 679 C CA . ASP A 1 90 ? 7.885 0.897 -5.402 1.00 93.81 90 ASP A CA 1
ATOM 680 C C . ASP A 1 90 ? 6.871 1.393 -4.349 1.00 93.81 90 ASP A C 1
ATOM 682 O O . ASP A 1 90 ? 6.665 0.750 -3.314 1.00 93.81 90 ASP A O 1
ATOM 686 N N . ALA A 1 91 ? 6.217 2.535 -4.594 1.00 93.62 91 ALA A N 1
ATOM 687 C CA . ALA A 1 91 ? 5.269 3.147 -3.663 1.00 93.62 91 ALA A CA 1
ATOM 688 C C . ALA A 1 91 ? 4.095 2.216 -3.309 1.00 93.62 91 ALA A C 1
ATOM 690 O O . ALA A 1 91 ? 3.706 2.133 -2.143 1.00 93.62 91 ALA A O 1
ATOM 691 N N . VAL A 1 92 ? 3.584 1.451 -4.282 1.00 94.81 92 VAL A N 1
ATOM 692 C CA . VAL A 1 92 ? 2.493 0.484 -4.069 1.00 94.81 92 VAL A CA 1
ATOM 693 C C . VAL A 1 92 ? 2.927 -0.646 -3.138 1.00 94.81 92 VAL A C 1
ATOM 695 O O . VAL A 1 92 ? 2.202 -0.995 -2.202 1.00 94.81 92 VAL A O 1
ATOM 698 N N . TYR A 1 93 ? 4.122 -1.201 -3.351 1.00 96.19 93 TYR A N 1
ATOM 699 C CA . TYR A 1 93 ? 4.695 -2.209 -2.462 1.00 96.19 93 TYR A CA 1
ATOM 700 C C . TYR A 1 93 ? 4.873 -1.650 -1.043 1.00 96.19 93 TYR A C 1
ATOM 702 O O . TYR A 1 93 ? 4.453 -2.294 -0.077 1.00 96.19 93 TYR A O 1
ATOM 710 N N . ASN A 1 94 ? 5.436 -0.445 -0.910 1.00 96.25 94 ASN A N 1
ATOM 711 C CA . ASN A 1 94 ? 5.695 0.181 0.387 1.00 96.25 94 ASN A CA 1
ATOM 712 C C . ASN A 1 94 ? 4.398 0.473 1.156 1.00 96.25 94 ASN A C 1
ATOM 714 O O . ASN A 1 94 ? 4.296 0.093 2.323 1.00 96.25 94 ASN A O 1
ATOM 718 N N . ALA A 1 95 ? 3.386 1.060 0.511 1.00 95.81 95 ALA A N 1
ATOM 719 C CA . ALA A 1 95 ? 2.080 1.330 1.118 1.00 95.81 95 ALA A CA 1
ATOM 720 C C . ALA A 1 95 ? 1.359 0.038 1.534 1.00 95.81 95 ALA A C 1
ATOM 722 O O . ALA A 1 95 ? 0.896 -0.090 2.669 1.00 95.81 95 ALA A O 1
ATOM 723 N N . THR A 1 96 ? 1.345 -0.975 0.659 1.00 96.56 96 THR A N 1
ATOM 724 C CA . THR A 1 96 ? 0.738 -2.281 0.968 1.00 96.56 96 THR A CA 1
ATOM 725 C C . THR A 1 96 ? 1.428 -2.939 2.159 1.00 96.56 96 THR A C 1
ATOM 727 O O . THR A 1 96 ? 0.774 -3.433 3.081 1.00 96.56 96 THR A O 1
ATOM 730 N N . ARG A 1 97 ? 2.766 -2.930 2.177 1.00 96.75 97 ARG A N 1
ATOM 731 C CA . ARG A 1 97 ? 3.543 -3.497 3.280 1.00 96.75 97 ARG A CA 1
ATOM 732 C C . ARG A 1 97 ? 3.312 -2.733 4.581 1.00 96.75 97 ARG A C 1
ATOM 734 O O . ARG A 1 97 ? 3.196 -3.363 5.630 1.00 96.75 97 ARG A O 1
ATOM 741 N N . ALA A 1 98 ? 3.219 -1.408 4.525 1.00 97.44 98 ALA A N 1
ATOM 742 C CA . ALA A 1 98 ? 2.926 -0.577 5.685 1.00 97.44 98 ALA A CA 1
ATOM 743 C C . ALA A 1 98 ? 1.544 -0.881 6.271 1.00 97.44 98 ALA A C 1
ATOM 745 O O . ALA A 1 98 ? 1.433 -1.078 7.480 1.00 97.44 98 ALA A O 1
ATOM 746 N N . ALA A 1 99 ? 0.517 -1.015 5.427 1.00 96.75 99 ALA A N 1
ATOM 747 C CA . ALA A 1 99 ? -0.830 -1.392 5.849 1.00 96.75 99 ALA A CA 1
ATOM 748 C C . ALA A 1 99 ? -0.844 -2.745 6.579 1.00 96.75 99 ALA A C 1
ATOM 750 O O . ALA A 1 99 ? -1.398 -2.860 7.673 1.00 96.75 99 ALA A O 1
ATOM 751 N N . LEU A 1 100 ? -0.173 -3.761 6.022 1.00 96.38 100 LEU A N 1
ATOM 752 C CA . LEU A 1 100 ? -0.051 -5.082 6.652 1.00 96.38 100 LEU A CA 1
ATOM 753 C C . LEU A 1 100 ? 0.662 -5.011 8.011 1.00 96.38 100 LEU A C 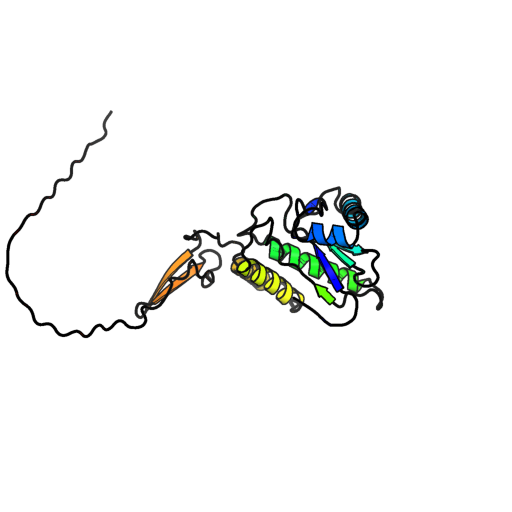1
ATOM 755 O O . LEU A 1 100 ? 0.232 -5.648 8.974 1.00 96.38 100 LEU A O 1
ATOM 759 N N . LEU A 1 101 ? 1.722 -4.205 8.120 1.00 96.69 101 LEU A N 1
ATOM 760 C CA . LEU A 1 101 ? 2.417 -3.989 9.389 1.00 96.69 101 LEU A CA 1
ATOM 761 C C . LEU A 1 101 ? 1.551 -3.250 10.413 1.00 96.69 101 LEU A C 1
ATOM 763 O O . LEU A 1 101 ? 1.549 -3.642 11.578 1.00 96.69 101 LEU A O 1
ATOM 767 N N . ALA A 1 102 ? 0.793 -2.231 10.006 1.00 96.62 102 ALA A N 1
ATOM 768 C CA . ALA A 1 102 ? -0.128 -1.520 10.891 1.00 96.62 102 ALA A CA 1
ATOM 769 C C . ALA A 1 102 ? -1.201 -2.466 11.452 1.00 96.62 102 ALA A C 1
ATOM 771 O O . ALA A 1 102 ? -1.447 -2.475 12.658 1.00 96.62 102 ALA A O 1
ATOM 772 N N . ILE A 1 103 ? -1.760 -3.337 10.605 1.00 95.75 103 ILE A N 1
ATOM 773 C CA . ILE A 1 103 ? -2.702 -4.389 11.016 1.00 95.75 103 ILE A CA 1
ATOM 774 C C . ILE A 1 103 ? -2.049 -5.352 12.014 1.00 95.75 103 ILE A C 1
ATOM 776 O O . ILE A 1 103 ? -2.644 -5.677 13.042 1.00 95.75 103 ILE A O 1
ATOM 780 N N . PHE A 1 104 ? -0.822 -5.801 11.743 1.00 95.50 104 PHE A N 1
ATOM 781 C CA . PHE A 1 104 ? -0.089 -6.684 12.650 1.00 95.50 104 PHE A CA 1
ATOM 782 C C . PHE A 1 104 ? 0.142 -6.042 14.022 1.00 95.50 104 PHE A C 1
ATOM 784 O O . PHE A 1 104 ? -0.112 -6.681 15.044 1.00 95.50 104 PHE A O 1
ATOM 791 N N . GLN A 1 105 ? 0.571 -4.778 14.058 1.00 96.38 105 GLN A N 1
ATOM 792 C CA . GLN A 1 105 ? 0.801 -4.068 15.318 1.00 96.38 105 GLN A CA 1
ATOM 793 C C . GLN A 1 105 ? -0.499 -3.827 16.086 1.00 96.38 105 GLN A C 1
ATOM 795 O O . GLN A 1 105 ? -0.536 -4.055 17.295 1.00 96.38 105 GLN A O 1
ATOM 800 N N . HIS A 1 106 ? -1.579 -3.454 15.394 1.00 95.19 106 HIS A N 1
ATOM 801 C CA . HIS A 1 106 ? -2.914 -3.351 15.988 1.00 95.19 106 HIS A CA 1
ATOM 802 C C . HIS A 1 106 ? -3.352 -4.678 16.611 1.00 95.19 106 HIS A C 1
ATOM 804 O O . HIS A 1 106 ? -3.741 -4.729 17.772 1.00 95.19 106 HIS A O 1
ATOM 810 N N . ASN A 1 107 ? -3.215 -5.786 15.883 1.00 95.31 107 ASN A N 1
ATOM 811 C CA . ASN A 1 107 ? -3.611 -7.107 16.373 1.00 95.31 107 ASN A CA 1
ATOM 812 C C . ASN A 1 107 ? -2.775 -7.611 17.553 1.00 95.31 107 ASN A C 1
ATOM 814 O O . ASN A 1 107 ? -3.257 -8.444 18.322 1.00 95.31 107 ASN A O 1
ATOM 818 N N . LYS A 1 108 ? -1.536 -7.129 17.695 1.00 95.88 108 LYS A N 1
ATOM 819 C CA . LYS A 1 108 ? -0.654 -7.468 18.816 1.00 95.88 108 LYS A CA 1
ATOM 820 C C . LYS A 1 108 ? -1.116 -6.823 20.126 1.00 95.88 108 LYS A C 1
ATOM 822 O O . LYS A 1 108 ? -0.941 -7.429 21.180 1.00 95.88 108 LYS A O 1
ATOM 827 N N . SER A 1 109 ? -1.689 -5.621 20.069 1.00 94.00 109 SER A N 1
ATOM 828 C CA . SER A 1 109 ? -2.183 -4.886 21.243 1.00 94.00 109 SER A CA 1
ATOM 829 C C . SER A 1 109 ? -3.694 -5.029 21.466 1.00 94.00 109 SER A C 1
ATOM 831 O O . SER A 1 109 ? -4.171 -4.823 22.582 1.00 94.00 109 SER A O 1
ATOM 833 N N . ALA A 1 110 ? -4.459 -5.396 20.436 1.00 92.25 110 ALA A N 1
ATOM 834 C CA . ALA A 1 110 ? -5.908 -5.535 20.508 1.00 92.25 110 ALA A CA 1
ATOM 835 C C . ALA A 1 110 ? -6.356 -6.791 21.276 1.00 92.25 110 ALA A C 1
ATOM 837 O O . ALA A 1 110 ? -5.851 -7.898 21.077 1.00 92.25 110 ALA A O 1
ATOM 838 N N . GLY A 1 111 ? -7.399 -6.634 22.101 1.00 91.81 111 GLY A N 1
ATOM 839 C CA . GLY A 1 111 ? -8.137 -7.767 22.666 1.00 91.81 111 GLY A CA 1
ATOM 840 C C . GLY A 1 111 ? -8.804 -8.615 21.574 1.00 91.81 111 GLY A C 1
ATOM 841 O O . GLY A 1 111 ? -9.066 -8.129 20.476 1.00 91.81 111 GLY A O 1
ATOM 842 N N . GLU A 1 112 ? -9.115 -9.880 21.872 1.00 86.94 112 GLU A N 1
ATOM 843 C CA . GLU A 1 112 ? -9.552 -10.874 20.872 1.00 86.94 112 GLU A CA 1
ATOM 844 C C . GLU A 1 112 ? -10.752 -10.426 20.013 1.00 86.94 112 GLU A C 1
ATOM 846 O O . GLU A 1 112 ? -10.775 -10.677 18.810 1.00 86.94 112 GLU A O 1
ATOM 851 N N . GLY A 1 113 ? -11.707 -9.691 20.595 1.00 86.81 113 GLY A N 1
ATOM 852 C CA . GLY A 1 113 ? -12.873 -9.147 19.882 1.00 86.81 113 GLY A CA 1
ATOM 853 C C . GLY A 1 113 ? -12.604 -7.912 19.010 1.00 86.81 113 GLY A C 1
ATOM 854 O O . GLY A 1 113 ? -13.509 -7.445 18.330 1.00 86.81 113 GLY A O 1
ATOM 855 N N . ARG A 1 114 ? -11.386 -7.358 19.033 1.00 89.94 114 ARG A N 1
ATOM 856 C CA . ARG A 1 114 ? -10.980 -6.166 18.262 1.00 89.94 114 ARG A CA 1
ATOM 857 C C . ARG A 1 114 ? -9.887 -6.457 17.236 1.00 89.94 114 ARG A C 1
ATOM 859 O O . ARG A 1 114 ? -9.441 -5.540 16.546 1.00 89.94 114 ARG A O 1
ATOM 866 N N . LYS A 1 115 ? -9.461 -7.718 17.129 1.00 92.06 115 LYS A N 1
ATOM 867 C CA . LYS A 1 115 ? -8.499 -8.143 16.117 1.00 92.06 115 LYS A CA 1
ATOM 868 C C . LYS A 1 115 ? -9.117 -8.087 14.726 1.00 92.06 115 LYS A C 1
ATOM 870 O O . LYS A 1 115 ? -10.235 -8.540 14.489 1.00 92.06 115 LYS A O 1
ATOM 875 N N . ILE A 1 116 ? -8.326 -7.581 13.800 1.00 92.62 116 ILE A N 1
ATOM 876 C CA . ILE A 1 116 ? -8.568 -7.562 12.369 1.00 92.62 116 ILE A CA 1
ATOM 877 C C . ILE A 1 116 ? -8.291 -8.962 11.822 1.00 92.62 116 ILE A C 1
ATOM 879 O O . ILE A 1 116 ? -7.153 -9.432 11.865 1.00 92.62 116 ILE A O 1
ATOM 883 N N . LYS A 1 117 ? -9.334 -9.632 11.327 1.00 90.06 117 LYS A N 1
ATOM 884 C CA . LYS A 1 117 ? -9.255 -11.002 10.783 1.00 90.06 117 LYS A CA 1
ATOM 885 C C . LYS A 1 117 ? -9.434 -11.043 9.265 1.00 90.06 117 LYS A C 1
ATOM 887 O O . LYS A 1 117 ? -9.009 -12.002 8.629 1.00 90.06 117 LYS A O 1
ATOM 892 N N . SER A 1 118 ? -10.028 -9.998 8.695 1.00 89.88 118 SER A N 1
ATOM 893 C CA . SER A 1 118 ? -10.271 -9.851 7.265 1.00 89.88 118 SER A CA 1
ATOM 894 C C . SER A 1 118 ? -9.938 -8.433 6.807 1.00 89.88 118 SER A C 1
ATOM 896 O O . SER A 1 118 ? -10.119 -7.462 7.537 1.00 89.88 118 SER A O 1
ATOM 898 N N . VAL A 1 119 ? -9.412 -8.302 5.592 1.00 90.38 119 VAL A N 1
ATOM 899 C CA . VAL A 1 119 ? -9.022 -7.012 5.013 1.00 90.38 119 VAL A CA 1
ATOM 900 C C . VAL A 1 119 ? -9.284 -7.021 3.514 1.00 90.38 119 VAL A C 1
ATOM 902 O O . VAL A 1 119 ? -9.082 -8.036 2.843 1.00 90.38 119 VAL A O 1
ATOM 905 N N . VAL A 1 120 ? -9.737 -5.882 3.002 1.00 91.12 120 VAL A N 1
ATOM 906 C CA . VAL A 1 120 ? -9.918 -5.603 1.582 1.00 91.12 120 VAL A CA 1
ATOM 907 C C . VAL A 1 120 ? -8.940 -4.505 1.193 1.00 91.12 120 VAL A C 1
ATOM 909 O O . VAL A 1 120 ? -8.933 -3.424 1.777 1.00 91.12 120 VAL A O 1
ATOM 912 N N . PHE A 1 121 ? -8.124 -4.805 0.187 1.00 91.94 121 PHE A N 1
ATOM 913 C CA . PHE A 1 121 ? -7.237 -3.836 -0.440 1.00 91.94 121 PHE A CA 1
ATOM 914 C C . PHE A 1 121 ? -7.813 -3.411 -1.797 1.00 91.94 121 PHE A C 1
ATOM 916 O O . PHE A 1 121 ? -8.140 -4.306 -2.592 1.00 91.94 121 PHE A O 1
ATOM 923 N N . PRO A 1 122 ? -7.901 -2.101 -2.089 1.00 91.12 122 PRO A N 1
ATOM 924 C CA . PRO A 1 122 ? -8.143 -1.615 -3.439 1.00 91.12 122 PRO A CA 1
ATOM 925 C C . PRO A 1 122 ? -6.916 -1.863 -4.330 1.00 91.12 122 PRO A C 1
ATOM 927 O O . PRO A 1 122 ? -5.875 -2.345 -3.874 1.00 91.12 122 PRO A O 1
ATOM 930 N N . ALA A 1 123 ? -7.036 -1.547 -5.619 1.00 91.44 123 ALA A N 1
ATOM 931 C CA . ALA A 1 123 ? -5.895 -1.513 -6.529 1.00 91.44 123 ALA A CA 1
ATOM 932 C C . ALA A 1 123 ? -5.029 -0.278 -6.215 1.00 91.44 123 ALA A C 1
ATOM 934 O O . ALA A 1 123 ? -5.150 0.757 -6.856 1.00 91.44 123 ALA A O 1
ATOM 935 N N . MET A 1 124 ? -4.191 -0.402 -5.185 1.00 90.81 124 MET A N 1
ATOM 936 C CA . MET A 1 124 ? -3.356 0.670 -4.632 1.00 90.81 124 MET A CA 1
ATOM 937 C C . MET A 1 124 ? -2.570 1.401 -5.737 1.00 90.81 124 MET A C 1
ATOM 939 O O . MET A 1 124 ? -1.853 0.752 -6.505 1.00 90.81 124 MET A O 1
ATOM 943 N N . GLY A 1 125 ? -2.681 2.731 -5.806 1.00 90.12 125 GLY A N 1
ATOM 944 C CA . GLY A 1 125 ? -1.956 3.574 -6.767 1.00 90.12 125 GLY A CA 1
ATOM 945 C C . GLY A 1 125 ? -2.365 3.427 -8.243 1.00 90.12 125 GLY A C 1
ATOM 946 O O . GLY A 1 125 ? -1.695 3.992 -9.113 1.00 90.12 125 GLY A O 1
ATOM 947 N N . ALA A 1 126 ? -3.423 2.672 -8.560 1.00 90.00 126 ALA A N 1
ATOM 948 C CA . ALA A 1 126 ? -3.861 2.441 -9.940 1.00 90.00 126 ALA A CA 1
ATOM 949 C C . ALA A 1 126 ? -4.609 3.638 -10.552 1.00 90.00 126 ALA A C 1
ATOM 951 O O . ALA A 1 126 ? -4.551 3.825 -11.767 1.00 90.00 126 ALA A O 1
ATOM 952 N N . GLY A 1 127 ? -5.305 4.434 -9.736 1.00 87.38 127 GLY A N 1
ATOM 953 C CA . GLY A 1 127 ? -6.051 5.620 -10.142 1.00 87.38 127 GLY A CA 1
ATOM 954 C C . GLY A 1 127 ? -5.124 6.799 -10.410 1.00 87.38 127 GLY A C 1
ATOM 955 O O . GLY A 1 127 ? -4.501 6.878 -11.472 1.00 87.38 127 GLY A O 1
ATOM 956 N N . CYS A 1 128 ? -5.004 7.730 -9.458 1.00 87.75 128 CYS A N 1
ATOM 957 C CA . CYS A 1 128 ? -4.189 8.940 -9.645 1.00 87.75 128 CYS A CA 1
ATOM 958 C C . CYS A 1 128 ? -2.713 8.627 -9.931 1.00 87.75 128 CYS A C 1
ATOM 960 O O . CYS A 1 128 ? -2.070 9.342 -10.700 1.00 87.75 128 CYS A O 1
ATOM 962 N N . GLY A 1 129 ? -2.201 7.530 -9.369 1.00 89.06 129 GLY A N 1
ATOM 963 C CA . GLY A 1 129 ? -0.823 7.088 -9.556 1.00 89.06 129 GLY A CA 1
ATOM 964 C C . GLY A 1 129 ? -0.504 6.480 -10.925 1.00 89.06 129 GLY A C 1
ATOM 965 O O . GLY A 1 129 ? 0.675 6.383 -11.279 1.00 89.06 129 GLY A O 1
ATOM 966 N N . GLN A 1 130 ? -1.527 6.095 -11.699 1.00 89.88 130 GLN A N 1
ATOM 967 C CA . GLN A 1 130 ? -1.428 5.448 -13.016 1.00 89.88 130 GLN A CA 1
ATOM 968 C C . GLN A 1 130 ? -0.530 4.200 -13.057 1.00 89.88 130 GLN A C 1
ATOM 970 O O . GLN A 1 130 ? 0.016 3.853 -14.108 1.00 89.88 130 GLN A O 1
ATOM 975 N N . VAL A 1 131 ? -0.364 3.502 -11.931 1.00 89.50 131 VAL A N 1
ATOM 976 C CA . VAL A 1 131 ? 0.406 2.255 -11.905 1.00 89.50 131 VAL A CA 1
ATOM 977 C C . VAL A 1 131 ? -0.369 1.185 -12.669 1.00 89.50 131 VAL A C 1
ATOM 979 O O . VAL A 1 131 ? -1.547 0.941 -12.408 1.00 89.50 131 VAL A O 1
ATOM 982 N N . SER A 1 132 ? 0.288 0.520 -13.623 1.00 88.69 132 SER A N 1
ATOM 983 C CA . SER A 1 132 ? -0.383 -0.521 -14.412 1.00 88.69 132 SER A CA 1
ATOM 984 C C . SER A 1 132 ? -0.934 -1.652 -13.519 1.00 88.69 132 SER A C 1
ATOM 986 O O . SER A 1 132 ? -0.247 -2.057 -12.576 1.00 88.69 132 SER A O 1
ATOM 988 N N . PRO A 1 133 ? -2.115 -2.236 -13.820 1.00 89.25 133 PRO A N 1
ATOM 989 C CA . PRO A 1 133 ? -2.726 -3.278 -12.982 1.00 89.25 133 PRO A CA 1
ATOM 990 C C . PRO A 1 133 ? -1.808 -4.473 -12.690 1.00 89.25 133 PRO A C 1
ATOM 992 O O . PRO A 1 133 ? -1.834 -5.051 -11.607 1.00 89.25 133 PRO A O 1
ATOM 995 N N . ASP A 1 134 ? -0.964 -4.818 -13.657 1.00 87.06 134 ASP A N 1
ATOM 996 C CA . ASP A 1 134 ? 0.016 -5.895 -13.571 1.00 87.06 134 ASP A CA 1
ATOM 997 C C . ASP A 1 134 ? 1.166 -5.564 -12.589 1.00 87.06 134 ASP A C 1
ATOM 999 O O . ASP A 1 134 ? 1.548 -6.395 -11.760 1.00 87.06 134 ASP A O 1
ATOM 1003 N N . SER A 1 135 ? 1.661 -4.319 -12.601 1.00 89.00 135 SER A N 1
ATOM 1004 C CA . SER A 1 135 ? 2.619 -3.817 -11.603 1.00 89.00 135 SER A CA 1
ATOM 1005 C C . SER A 1 135 ? 1.992 -3.752 -10.208 1.00 89.00 135 SER A C 1
ATOM 1007 O O . SER A 1 135 ? 2.587 -4.252 -9.251 1.00 89.00 135 SER A O 1
ATOM 1009 N N . VAL A 1 136 ? 0.759 -3.238 -10.097 1.00 92.56 136 VAL A N 1
ATOM 1010 C CA . VAL A 1 136 ? -0.010 -3.206 -8.839 1.00 92.56 136 VAL A CA 1
ATOM 1011 C C . VAL A 1 136 ? -0.123 -4.610 -8.246 1.00 92.56 136 VAL A C 1
ATOM 1013 O O . VAL A 1 136 ? 0.276 -4.836 -7.102 1.00 92.56 136 VAL A O 1
ATOM 1016 N N . ALA A 1 137 ? -0.587 -5.583 -9.034 1.00 93.50 137 ALA A N 1
ATOM 1017 C CA . ALA A 1 137 ? -0.771 -6.958 -8.581 1.00 93.50 137 ALA A CA 1
ATOM 1018 C C . ALA A 1 137 ? 0.538 -7.591 -8.087 1.00 93.50 137 ALA A C 1
ATOM 1020 O O . ALA A 1 137 ? 0.557 -8.211 -7.021 1.00 93.50 137 ALA A O 1
ATOM 1021 N N . ARG A 1 138 ? 1.647 -7.413 -8.818 1.00 93.62 138 ARG A N 1
ATOM 1022 C CA . ARG A 1 138 ? 2.960 -7.937 -8.408 1.00 93.62 138 ARG A CA 1
ATOM 1023 C C . ARG A 1 138 ? 3.490 -7.287 -7.139 1.00 93.62 138 ARG A C 1
ATOM 1025 O O . ARG A 1 138 ? 3.968 -8.001 -6.259 1.00 93.62 138 ARG A O 1
ATOM 1032 N N . GLN A 1 139 ? 3.406 -5.963 -7.034 1.00 95.31 139 GLN A N 1
ATOM 1033 C CA . GLN A 1 139 ? 3.864 -5.223 -5.857 1.00 95.31 139 GLN A CA 1
ATOM 1034 C C . GLN A 1 139 ? 3.069 -5.614 -4.608 1.00 95.31 139 GLN A C 1
ATOM 1036 O O . GLN A 1 139 ? 3.659 -5.962 -3.582 1.00 95.31 139 GLN A O 1
ATOM 1041 N N . MET A 1 140 ? 1.738 -5.648 -4.711 1.00 96.12 140 MET A N 1
ATOM 1042 C CA . MET A 1 140 ? 0.864 -6.052 -3.609 1.00 96.12 140 MET A CA 1
ATOM 1043 C C . MET A 1 140 ? 1.084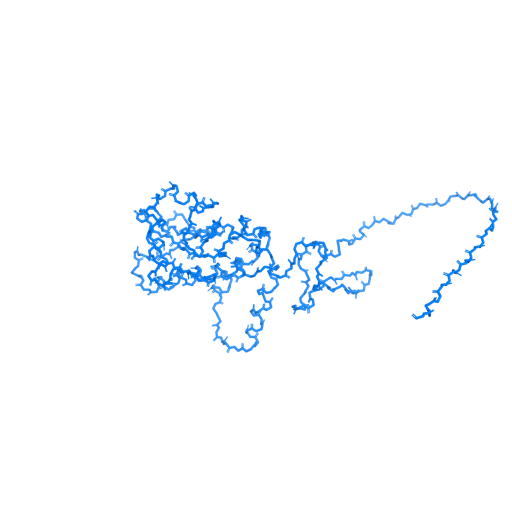 -7.516 -3.210 1.00 96.12 140 MET A C 1
ATOM 1045 O O . MET A 1 140 ? 1.176 -7.827 -2.021 1.00 96.12 140 MET A O 1
ATOM 1049 N N . LYS A 1 141 ? 1.225 -8.421 -4.189 1.00 96.06 141 LYS A N 1
ATOM 1050 C CA . LYS A 1 141 ? 1.530 -9.834 -3.929 1.00 96.06 141 LYS A CA 1
ATOM 1051 C C . LYS A 1 141 ? 2.869 -9.998 -3.215 1.00 96.06 141 LYS A C 1
ATOM 1053 O O . LYS A 1 141 ? 2.933 -10.727 -2.233 1.00 96.06 141 LYS A O 1
ATOM 1058 N N . LEU A 1 142 ? 3.923 -9.315 -3.661 1.00 96.44 142 LEU A N 1
ATOM 1059 C CA . LEU A 1 142 ? 5.237 -9.410 -3.022 1.00 96.44 142 LEU A CA 1
ATOM 1060 C C . LEU A 1 142 ? 5.219 -8.885 -1.577 1.00 96.44 142 LEU A C 1
ATOM 1062 O O . LEU A 1 142 ? 5.914 -9.432 -0.713 1.00 96.44 142 LEU A O 1
ATOM 1066 N N . ALA A 1 143 ? 4.445 -7.829 -1.305 1.00 96.50 143 ALA A N 1
ATOM 1067 C CA . ALA A 1 143 ? 4.240 -7.322 0.050 1.00 96.50 143 ALA A CA 1
ATOM 1068 C C . ALA A 1 143 ? 3.539 -8.363 0.935 1.00 96.50 143 ALA A C 1
ATOM 1070 O O . ALA A 1 143 ? 4.004 -8.625 2.044 1.00 96.50 143 ALA A O 1
ATOM 1071 N N . TRP A 1 144 ? 2.482 -9.002 0.424 1.00 96.25 144 TRP A N 1
ATOM 1072 C CA . TRP A 1 144 ? 1.774 -10.082 1.112 1.00 96.25 144 TRP A CA 1
ATOM 1073 C C . TRP A 1 144 ? 2.662 -11.303 1.368 1.00 96.25 144 TRP A C 1
ATOM 1075 O O . TRP A 1 144 ? 2.761 -11.764 2.503 1.00 96.25 144 TRP A O 1
ATOM 1085 N N . ASP A 1 145 ? 3.366 -11.788 0.345 1.00 95.81 145 ASP A N 1
ATOM 1086 C CA . ASP A 1 145 ? 4.243 -12.954 0.456 1.00 95.81 145 ASP A CA 1
ATOM 1087 C C . ASP A 1 145 ? 5.354 -12.704 1.489 1.00 95.81 145 ASP A C 1
ATOM 1089 O O . ASP A 1 145 ? 5.657 -13.581 2.292 1.00 95.81 145 ASP A O 1
ATOM 1093 N N . GLY A 1 146 ? 5.932 -11.498 1.521 1.00 93.25 146 GLY A N 1
ATOM 1094 C CA . GLY A 1 146 ? 6.930 -11.119 2.529 1.00 93.25 146 GLY A CA 1
ATOM 1095 C C . GLY A 1 146 ? 6.360 -10.883 3.933 1.00 93.25 146 GLY A C 1
ATOM 1096 O O . GLY A 1 146 ? 7.121 -10.866 4.896 1.00 93.25 146 GLY A O 1
ATOM 1097 N N . PHE A 1 147 ? 5.049 -10.676 4.060 1.00 93.38 147 PHE A N 1
ATOM 1098 C CA . PHE A 1 147 ? 4.367 -10.532 5.345 1.00 93.38 147 PHE A CA 1
ATOM 1099 C C . PHE A 1 147 ? 4.063 -11.891 5.983 1.00 93.38 147 PHE A C 1
ATOM 1101 O O . PHE A 1 147 ? 4.263 -12.055 7.183 1.00 93.38 147 PHE A O 1
ATOM 1108 N N . ILE A 1 148 ? 3.615 -12.869 5.191 1.00 93.25 148 ILE A N 1
ATOM 1109 C CA . ILE A 1 148 ? 3.304 -14.217 5.695 1.00 93.25 148 ILE A CA 1
ATOM 1110 C C . ILE A 1 148 ? 4.550 -15.102 5.838 1.00 93.25 148 ILE A C 1
ATOM 1112 O O . ILE A 1 148 ? 4.568 -15.994 6.683 1.00 93.25 148 ILE A O 1
ATOM 1116 N N . ASN A 1 149 ? 5.598 -14.853 5.045 1.00 90.50 149 ASN A N 1
ATOM 1117 C CA . ASN A 1 149 ? 6.863 -15.582 5.120 1.00 90.50 149 ASN A CA 1
ATOM 1118 C C . ASN A 1 149 ? 7.891 -14.767 5.912 1.00 90.50 149 ASN A C 1
ATOM 1120 O O . ASN A 1 149 ? 8.702 -14.033 5.343 1.00 90.50 149 ASN A O 1
ATOM 1124 N N . CYS A 1 150 ? 7.845 -14.884 7.239 1.00 83.75 150 CYS A N 1
ATOM 1125 C CA . CYS A 1 150 ? 8.783 -14.199 8.122 1.00 83.75 150 CYS A CA 1
ATOM 1126 C C . CYS A 1 150 ? 10.220 -14.693 7.912 1.00 83.75 150 CYS A C 1
ATOM 1128 O O . CYS A 1 150 ? 10.481 -15.895 7.886 1.00 83.75 150 CYS A O 1
ATOM 1130 N N . ALA A 1 151 ? 11.162 -13.753 7.825 1.00 87.31 151 ALA A N 1
ATOM 1131 C CA . ALA A 1 151 ? 12.580 -14.078 7.810 1.00 87.31 151 ALA A CA 1
ATOM 1132 C C . ALA A 1 151 ? 13.000 -14.708 9.146 1.00 87.31 151 ALA A C 1
ATOM 1134 O O . ALA A 1 151 ? 12.677 -14.181 10.211 1.00 87.31 151 ALA A O 1
ATOM 1135 N N . SER A 1 152 ? 13.744 -15.811 9.082 1.00 87.88 152 SER A N 1
ATOM 1136 C CA . SER A 1 152 ? 14.380 -16.431 10.249 1.00 87.88 152 SER A CA 1
ATOM 1137 C C . SER A 1 152 ? 15.719 -15.779 10.596 1.00 87.88 152 SER A C 1
ATOM 1139 O O . SER A 1 152 ? 16.128 -15.799 11.752 1.00 87.88 152 SER A O 1
ATOM 1141 N N . GLU A 1 153 ? 16.390 -15.183 9.606 1.00 92.56 153 GLU A N 1
ATOM 1142 C CA . GLU A 1 153 ? 17.696 -14.540 9.742 1.00 92.56 153 GLU A CA 1
ATOM 1143 C C . GLU A 1 153 ? 17.770 -13.273 8.882 1.00 92.56 153 GLU A C 1
ATOM 1145 O O . GLU A 1 153 ? 17.163 -13.193 7.812 1.00 92.56 153 GLU A O 1
ATOM 1150 N N . ILE A 1 154 ? 18.537 -12.282 9.343 1.00 94.50 154 ILE A N 1
ATOM 1151 C CA . ILE A 1 154 ? 18.775 -11.025 8.626 1.00 94.50 154 ILE A CA 1
ATOM 1152 C C . ILE A 1 154 ? 20.269 -10.919 8.324 1.00 94.50 154 ILE A C 1
ATOM 1154 O O . ILE A 1 154 ? 21.093 -10.828 9.230 1.00 94.50 154 ILE A O 1
ATOM 1158 N N . ASN A 1 155 ? 20.611 -10.913 7.038 1.00 95.00 155 ASN A N 1
ATOM 1159 C CA . ASN A 1 155 ? 21.967 -10.733 6.528 1.00 95.00 155 ASN A CA 1
ATOM 1160 C C . ASN A 1 155 ? 21.936 -9.976 5.186 1.00 95.00 155 ASN A C 1
ATOM 1162 O O . ASN A 1 155 ? 20.868 -9.648 4.660 1.00 95.00 155 ASN A O 1
ATOM 1166 N N . TRP A 1 156 ? 23.111 -9.683 4.626 1.00 95.50 156 TRP A N 1
ATOM 1167 C CA . TRP A 1 156 ? 23.221 -8.956 3.359 1.00 95.50 156 TRP A CA 1
ATOM 1168 C C . TRP A 1 156 ? 22.624 -9.716 2.175 1.00 95.50 156 TRP A C 1
ATOM 1170 O O . TRP A 1 156 ? 22.044 -9.089 1.293 1.00 95.50 156 TRP A O 1
ATOM 1180 N N . GLN A 1 157 ? 22.712 -11.047 2.167 1.00 93.94 157 GLN A N 1
ATOM 1181 C CA . GLN A 1 157 ? 22.103 -11.874 1.127 1.00 93.94 157 GLN A CA 1
ATOM 1182 C C . GLN A 1 157 ? 20.579 -11.719 1.138 1.00 93.94 157 GLN A C 1
ATOM 1184 O O . GLN A 1 157 ? 19.979 -11.484 0.092 1.00 93.94 157 GLN A O 1
ATOM 1189 N N . TYR A 1 158 ? 19.958 -11.768 2.318 1.00 93.81 158 TYR A N 1
ATOM 1190 C CA . TYR A 1 158 ? 18.530 -11.515 2.488 1.00 93.81 158 TYR A CA 1
ATOM 1191 C C . TYR A 1 158 ? 18.159 -10.090 2.063 1.00 93.81 158 TYR A C 1
ATOM 1193 O O . TYR A 1 158 ? 17.217 -9.908 1.293 1.00 93.81 158 TYR A O 1
ATOM 1201 N N . ALA A 1 159 ? 18.907 -9.079 2.517 1.00 93.50 159 ALA A N 1
ATOM 1202 C CA . ALA A 1 159 ? 18.648 -7.684 2.163 1.00 93.50 159 ALA A CA 1
ATOM 1203 C C . ALA A 1 159 ? 18.731 -7.446 0.642 1.00 93.50 159 ALA A C 1
ATOM 1205 O O . ALA A 1 159 ? 17.823 -6.839 0.074 1.00 93.50 159 ALA A O 1
ATOM 1206 N N . SER A 1 160 ? 19.760 -7.981 -0.024 1.00 91.12 160 SER A N 1
ATOM 1207 C CA . SER A 1 160 ? 19.913 -7.901 -1.484 1.00 91.12 160 SER A CA 1
ATOM 1208 C C . SER A 1 160 ? 18.778 -8.623 -2.202 1.00 91.12 160 SER A C 1
ATOM 1210 O O . SER A 1 160 ? 18.140 -8.041 -3.071 1.00 91.12 160 SER A O 1
ATOM 1212 N N . ALA A 1 161 ? 18.444 -9.847 -1.785 1.00 90.94 161 ALA A N 1
ATOM 1213 C CA . ALA A 1 161 ? 17.350 -10.604 -2.385 1.00 90.94 161 ALA A CA 1
ATOM 1214 C C . ALA A 1 161 ? 15.999 -9.882 -2.241 1.00 90.94 161 ALA A C 1
ATOM 1216 O O . ALA A 1 161 ? 15.185 -9.895 -3.165 1.00 90.94 161 ALA A O 1
ATOM 1217 N N . ARG A 1 162 ? 15.751 -9.212 -1.105 1.00 92.50 162 ARG A N 1
ATOM 1218 C CA . ARG A 1 162 ? 14.559 -8.370 -0.918 1.00 92.50 162 ARG A CA 1
ATOM 1219 C C . ARG A 1 162 ? 14.563 -7.172 -1.860 1.00 92.50 162 ARG A C 1
ATOM 1221 O O . ARG A 1 162 ? 13.529 -6.912 -2.473 1.00 92.50 162 ARG A O 1
ATOM 1228 N N . GLN A 1 163 ? 15.692 -6.479 -1.985 1.00 90.94 163 GLN A N 1
ATOM 1229 C CA . GLN A 1 163 ? 15.838 -5.358 -2.911 1.00 90.94 163 GLN A CA 1
ATOM 1230 C C . GLN A 1 163 ? 15.567 -5.797 -4.356 1.00 90.94 163 GLN A C 1
ATOM 1232 O O . GLN A 1 163 ? 14.767 -5.169 -5.045 1.00 90.94 163 GLN A O 1
ATOM 1237 N N . ASP A 1 164 ? 16.163 -6.907 -4.791 1.00 88.38 164 ASP A N 1
ATOM 1238 C CA . ASP A 1 164 ? 15.999 -7.441 -6.145 1.00 88.38 164 ASP A CA 1
ATOM 1239 C C . ASP A 1 164 ? 14.562 -7.895 -6.411 1.00 88.38 164 ASP A C 1
ATOM 1241 O O . ASP A 1 164 ? 14.012 -7.631 -7.484 1.00 88.38 164 ASP A O 1
ATOM 1245 N N . ALA A 1 165 ? 13.921 -8.526 -5.423 1.00 91.00 165 ALA A N 1
ATOM 1246 C CA . ALA A 1 165 ? 12.525 -8.928 -5.519 1.00 91.00 165 ALA A CA 1
ATOM 1247 C C . ALA A 1 165 ? 11.614 -7.711 -5.719 1.00 91.00 165 ALA A C 1
ATOM 1249 O O . ALA A 1 165 ? 10.828 -7.705 -6.666 1.00 91.00 165 ALA A O 1
ATOM 1250 N N . VAL A 1 166 ? 11.751 -6.662 -4.896 1.00 91.56 166 VAL A N 1
ATOM 1251 C CA . VAL A 1 166 ? 10.965 -5.421 -5.043 1.00 91.56 166 VAL A CA 1
ATOM 1252 C C . VAL A 1 166 ? 11.248 -4.782 -6.393 1.00 91.56 166 VAL A C 1
ATOM 1254 O O . VAL A 1 166 ? 10.315 -4.470 -7.133 1.00 91.56 166 VAL A O 1
ATOM 1257 N N . PHE A 1 167 ? 12.521 -4.690 -6.771 1.00 86.69 167 PHE A N 1
ATOM 1258 C CA . PHE A 1 167 ? 12.927 -4.120 -8.046 1.00 86.69 167 PHE A CA 1
ATOM 1259 C C . PHE A 1 167 ? 12.288 -4.843 -9.244 1.00 86.69 167 PHE A C 1
ATOM 1261 O O . PHE A 1 167 ? 11.867 -4.215 -10.220 1.00 86.69 167 PHE A O 1
ATOM 1268 N N . SER A 1 168 ? 12.168 -6.168 -9.158 1.00 84.56 168 SER A N 1
ATOM 1269 C CA . SER A 1 168 ? 11.629 -7.016 -10.223 1.00 84.56 168 SER A CA 1
ATOM 1270 C C . SER A 1 168 ? 10.115 -6.907 -10.425 1.00 84.56 168 SER A C 1
ATOM 1272 O O . SER A 1 168 ? 9.618 -7.337 -11.460 1.00 84.56 168 SER A O 1
ATOM 1274 N N . THR A 1 169 ? 9.366 -6.280 -9.513 1.00 86.12 169 THR A N 1
ATOM 1275 C CA . THR A 1 169 ? 7.893 -6.166 -9.595 1.00 86.12 169 THR A CA 1
ATOM 1276 C C . THR A 1 169 ? 7.381 -5.214 -10.681 1.00 86.12 169 THR A C 1
ATOM 1278 O O . THR A 1 169 ? 6.189 -4.927 -10.722 1.00 86.12 169 THR A O 1
ATOM 1281 N N . THR A 1 170 ? 8.250 -4.738 -11.578 1.00 77.25 170 THR A N 1
ATOM 1282 C CA . THR A 1 170 ? 8.064 -3.619 -12.529 1.00 77.25 170 THR A CA 1
ATOM 1283 C C . THR A 1 170 ? 7.993 -2.229 -11.905 1.00 77.25 170 THR A C 1
ATOM 1285 O O . THR A 1 170 ? 7.914 -1.246 -12.635 1.00 77.25 170 THR A O 1
ATOM 1288 N N . ALA A 1 171 ? 8.201 -2.135 -10.592 1.00 77.50 171 ALA A N 1
ATOM 1289 C CA . ALA A 1 171 ? 8.370 -0.896 -9.840 1.00 77.50 171 ALA A CA 1
ATOM 1290 C C . ALA A 1 171 ? 9.480 0.038 -10.345 1.00 77.50 171 ALA A C 1
ATOM 1292 O O . ALA A 1 171 ? 9.592 1.129 -9.836 1.00 77.50 171 ALA A O 1
ATOM 1293 N N . TYR A 1 172 ? 10.333 -0.350 -11.294 1.00 73.75 172 TYR A N 1
ATOM 1294 C CA . TYR A 1 172 ? 11.334 0.550 -11.898 1.00 73.75 172 TYR A CA 1
ATOM 1295 C C . TYR A 1 172 ? 11.445 0.355 -13.411 1.00 73.75 172 TYR A C 1
ATOM 1297 O O . TYR A 1 172 ? 12.444 0.723 -14.044 1.00 73.75 172 TYR A O 1
ATOM 1305 N N . CYS A 1 173 ? 10.438 -0.296 -13.990 1.00 72.50 173 CYS A N 1
ATOM 1306 C CA . CYS A 1 173 ? 10.346 -0.535 -15.412 1.00 72.50 173 CYS A CA 1
ATOM 1307 C C . CYS A 1 173 ? 9.388 0.512 -15.989 1.00 72.50 173 CYS A C 1
ATOM 1309 O O . CYS A 1 173 ? 8.194 0.431 -15.719 1.00 72.50 173 CYS A O 1
ATOM 1311 N N . PRO A 1 174 ? 9.874 1.522 -16.731 1.00 61.47 174 PRO A N 1
ATOM 1312 C CA . PRO A 1 174 ? 8.990 2.545 -17.267 1.00 61.47 174 PRO A CA 1
ATOM 1313 C C . PRO A 1 174 ? 8.031 1.919 -18.280 1.00 61.47 174 PRO A C 1
ATOM 1315 O O . PRO A 1 174 ? 8.440 1.091 -19.096 1.00 61.47 174 PRO A O 1
ATOM 1318 N N . SER A 1 175 ? 6.784 2.384 -18.308 1.00 59.03 175 SER A N 1
ATOM 1319 C CA . SER A 1 175 ? 5.740 1.972 -19.261 1.00 59.03 175 SER A CA 1
ATOM 1320 C C . SER A 1 175 ? 6.021 2.321 -20.739 1.00 59.03 175 SER A C 1
ATOM 1322 O O . SER A 1 175 ? 5.159 2.124 -21.601 1.00 59.03 175 SER A O 1
ATOM 1324 N N . LYS A 1 176 ? 7.235 2.785 -21.071 1.00 61.47 176 LYS A N 1
ATOM 1325 C CA . LYS A 1 176 ? 7.693 3.091 -22.436 1.00 61.47 176 LYS A CA 1
ATOM 1326 C C . LYS A 1 176 ? 8.060 1.817 -23.208 1.00 61.47 176 LYS A C 1
ATOM 1328 O O . LYS A 1 176 ? 8.502 0.835 -22.620 1.00 61.47 176 LYS A O 1
ATOM 1333 N N . ALA A 1 177 ? 7.966 1.875 -24.540 1.00 62.19 177 ALA A N 1
ATOM 1334 C CA . ALA A 1 177 ? 8.370 0.787 -25.443 1.00 62.19 177 ALA A CA 1
ATOM 1335 C C . ALA A 1 177 ? 9.852 0.375 -25.292 1.00 62.19 177 ALA A C 1
ATOM 1337 O O . ALA A 1 177 ? 10.214 -0.760 -25.569 1.00 62.19 177 ALA A O 1
ATOM 1338 N N . LEU A 1 178 ? 10.709 1.279 -24.805 1.00 68.31 178 LEU A N 1
ATOM 1339 C CA . LEU A 1 178 ? 12.126 1.024 -24.547 1.00 68.31 178 LEU A CA 1
ATOM 1340 C C . LEU A 1 178 ? 12.426 1.255 -23.063 1.00 68.31 178 LEU A C 1
ATOM 1342 O O . LEU A 1 178 ? 12.368 2.387 -22.576 1.00 68.31 178 LEU A O 1
ATOM 1346 N N . CYS A 1 179 ? 12.763 0.187 -22.339 1.00 75.50 179 CYS A N 1
ATOM 1347 C CA . CYS A 1 179 ? 13.285 0.295 -20.981 1.00 75.50 179 CYS A CA 1
ATOM 1348 C C . CYS A 1 179 ? 14.799 0.559 -21.026 1.00 75.50 179 CYS A C 1
ATOM 1350 O O . CYS A 1 179 ? 15.535 -0.246 -21.597 1.00 75.50 179 CYS A O 1
ATOM 1352 N N . PRO A 1 180 ? 15.313 1.625 -20.380 1.00 74.81 180 PRO A N 1
ATOM 1353 C CA . PRO A 1 180 ? 16.754 1.905 -20.355 1.00 74.81 180 PRO A CA 1
ATOM 1354 C C . PRO A 1 180 ? 17.552 0.792 -19.654 1.00 74.81 180 PRO A C 1
ATOM 1356 O O . PRO A 1 180 ? 18.731 0.563 -19.943 1.00 74.81 180 PRO A O 1
ATOM 1359 N N . ASN A 1 181 ? 16.881 0.059 -18.762 1.00 77.94 181 ASN A N 1
ATOM 1360 C CA . ASN A 1 181 ? 17.442 -1.078 -18.052 1.00 77.94 181 ASN A CA 1
ATOM 1361 C C . ASN A 1 181 ? 17.275 -2.399 -18.820 1.00 77.94 181 ASN A C 1
ATOM 1363 O O . ASN A 1 181 ? 17.680 -3.419 -18.284 1.00 77.94 181 ASN A O 1
ATOM 1367 N N . ALA A 1 182 ? 16.706 -2.435 -20.029 1.00 82.75 182 ALA A N 1
ATOM 1368 C CA . ALA A 1 182 ? 16.634 -3.666 -20.818 1.00 82.75 182 ALA A CA 1
ATOM 1369 C C . ALA A 1 182 ? 17.982 -3.974 -21.497 1.00 82.75 182 ALA A C 1
ATOM 1371 O O . ALA A 1 182 ? 18.651 -3.083 -22.033 1.00 82.75 182 ALA A O 1
ATOM 1372 N N . ARG A 1 183 ? 18.390 -5.244 -21.456 1.00 86.25 183 ARG A N 1
ATOM 1373 C CA . ARG A 1 183 ? 19.512 -5.830 -22.204 1.00 86.25 183 ARG A CA 1
ATOM 1374 C C . ARG A 1 183 ? 19.018 -7.110 -22.862 1.00 86.25 183 ARG A C 1
ATOM 1376 O O . ARG A 1 183 ? 18.602 -8.018 -22.154 1.00 86.25 183 ARG A O 1
ATOM 1383 N N . THR A 1 184 ? 19.079 -7.187 -24.181 1.00 87.69 184 THR A N 1
ATOM 1384 C CA . THR A 1 184 ? 18.701 -8.393 -24.924 1.00 87.69 184 THR A CA 1
ATOM 1385 C C . THR A 1 184 ? 19.948 -9.188 -25.277 1.00 87.69 184 THR A C 1
ATOM 1387 O O . THR A 1 184 ? 20.938 -8.614 -25.727 1.00 87.69 184 THR A O 1
ATOM 1390 N N . GLU A 1 185 ? 19.906 -10.498 -25.054 1.00 88.38 185 GLU A N 1
ATOM 1391 C CA . GLU A 1 185 ? 21.011 -11.414 -25.334 1.00 88.38 185 GLU A CA 1
ATOM 1392 C C . GLU A 1 185 ? 20.542 -12.584 -26.186 1.00 88.38 185 GLU A C 1
ATOM 1394 O O . GLU A 1 185 ? 19.441 -13.098 -25.992 1.00 88.38 185 GLU A O 1
ATOM 1399 N N . TYR A 1 186 ? 21.398 -13.010 -27.113 1.00 87.50 186 TYR A N 1
ATOM 1400 C CA . TYR A 1 186 ? 21.200 -14.230 -27.886 1.00 87.50 186 TYR A CA 1
ATOM 1401 C C . TYR A 1 186 ? 21.467 -15.452 -27.002 1.00 87.50 186 TYR A C 1
ATOM 1403 O O . TYR A 1 186 ? 22.527 -15.532 -26.380 1.00 87.50 186 TYR A O 1
ATOM 1411 N N . ILE A 1 187 ? 20.528 -16.399 -26.957 1.00 89.00 187 ILE A N 1
ATOM 1412 C CA . ILE A 1 187 ? 20.621 -17.599 -26.106 1.00 89.00 187 ILE A CA 1
ATOM 1413 C C . ILE A 1 187 ? 20.785 -18.905 -26.901 1.00 89.00 187 ILE A C 1
ATOM 1415 O O . ILE A 1 187 ? 20.810 -19.980 -26.306 1.00 89.00 187 ILE A O 1
ATOM 1419 N N . GLY A 1 188 ? 20.961 -18.821 -28.225 1.00 87.12 188 GLY A N 1
ATOM 1420 C CA . GLY A 1 188 ? 21.117 -19.982 -29.108 1.00 87.12 188 GLY A CA 1
ATOM 1421 C C . GLY A 1 188 ? 19.851 -20.303 -29.904 1.00 87.12 188 GLY A C 1
ATOM 1422 O O . GLY A 1 188 ? 18.773 -19.837 -29.573 1.00 87.12 188 GLY A O 1
ATOM 1423 N N . PHE A 1 189 ? 19.994 -21.092 -30.975 1.00 87.31 189 PHE A N 1
ATOM 1424 C CA . PHE A 1 189 ? 18.888 -21.566 -31.829 1.00 87.31 189 PHE A CA 1
ATOM 1425 C C . PHE A 1 189 ? 17.961 -20.479 -32.411 1.00 87.31 189 PHE A C 1
ATOM 1427 O O . PHE A 1 189 ? 16.815 -20.759 -32.737 1.00 87.31 189 PHE A O 1
ATOM 1434 N N . GLY A 1 190 ? 18.459 -19.253 -32.599 1.00 84.31 190 GLY A N 1
ATOM 1435 C CA . GLY A 1 190 ? 17.634 -18.129 -33.066 1.00 84.31 190 GLY A CA 1
ATOM 1436 C C . GLY A 1 190 ? 16.882 -17.395 -31.950 1.00 84.31 190 GLY A C 1
ATOM 1437 O O . GLY A 1 190 ? 16.273 -16.363 -32.221 1.00 84.31 190 GLY A O 1
ATOM 1438 N N . ASP A 1 191 ? 16.977 -17.867 -30.707 1.00 83.56 191 ASP A N 1
ATOM 1439 C CA . ASP A 1 191 ? 16.256 -17.299 -29.578 1.00 83.56 191 ASP A CA 1
ATOM 1440 C C . ASP A 1 191 ? 17.034 -16.161 -28.912 1.00 83.56 191 ASP A C 1
ATOM 1442 O O . ASP A 1 191 ? 18.263 -16.185 -28.753 1.00 83.56 191 ASP A O 1
ATOM 1446 N N . TYR A 1 192 ? 16.278 -15.168 -28.452 1.00 87.00 192 TYR A N 1
ATOM 1447 C CA . TYR A 1 192 ? 16.770 -14.036 -27.682 1.00 87.00 192 TYR A CA 1
ATOM 1448 C C . TYR A 1 192 ? 15.997 -13.925 -26.373 1.00 87.00 192 TYR A C 1
ATOM 1450 O O . TYR A 1 192 ? 14.812 -14.246 -26.299 1.00 87.00 192 TYR A O 1
ATOM 1458 N N . ARG A 1 193 ? 16.659 -13.432 -25.327 1.00 88.00 193 ARG A N 1
ATOM 1459 C CA . ARG A 1 193 ? 16.016 -13.136 -24.045 1.00 88.00 193 ARG A CA 1
ATOM 1460 C C . ARG A 1 193 ? 16.370 -11.735 -23.581 1.00 88.00 193 ARG A C 1
ATOM 1462 O O . ARG A 1 193 ? 17.528 -11.327 -23.640 1.00 88.00 193 ARG A O 1
ATOM 1469 N N . THR A 1 194 ? 15.369 -11.012 -23.091 1.00 86.75 194 THR A N 1
ATOM 1470 C CA . THR A 1 194 ? 15.567 -9.698 -22.477 1.00 86.75 194 THR A CA 1
ATOM 1471 C C . THR A 1 194 ? 15.745 -9.842 -20.969 1.00 86.75 194 THR A C 1
ATOM 1473 O O . THR A 1 194 ? 14.925 -10.450 -20.285 1.00 86.75 194 THR A O 1
ATOM 1476 N N . TYR A 1 195 ? 16.796 -9.228 -20.435 1.00 84.56 195 TYR A N 1
ATOM 1477 C CA . TYR A 1 195 ? 17.129 -9.148 -19.016 1.00 84.56 195 TYR A CA 1
ATOM 1478 C C . TYR A 1 195 ? 17.114 -7.699 -18.533 1.00 84.56 195 TYR A C 1
ATOM 1480 O O . TYR A 1 195 ? 17.278 -6.756 -19.314 1.00 84.56 195 TYR A O 1
ATOM 1488 N N . CYS A 1 196 ? 16.953 -7.508 -17.227 1.00 81.81 196 CYS A N 1
ATOM 1489 C CA . CYS A 1 196 ? 17.129 -6.210 -16.598 1.00 81.81 196 CYS A CA 1
ATOM 1490 C C . CYS A 1 196 ? 18.588 -6.001 -16.161 1.00 81.81 196 CYS A C 1
ATOM 1492 O O . CYS A 1 196 ? 19.101 -6.734 -15.324 1.00 81.81 196 CYS A O 1
ATOM 1494 N N . LYS A 1 197 ? 19.240 -4.941 -16.646 1.00 82.00 197 LYS A N 1
ATOM 1495 C CA . LYS A 1 197 ? 20.604 -4.533 -16.267 1.00 82.00 197 LYS A CA 1
ATOM 1496 C C . LYS A 1 197 ? 20.768 -4.250 -14.772 1.00 82.00 197 LYS A C 1
ATOM 1498 O O . LYS A 1 197 ? 21.878 -4.370 -14.273 1.00 82.00 197 LYS A O 1
ATOM 1503 N N . LYS A 1 198 ? 19.698 -3.839 -14.081 1.00 77.62 198 LYS A N 1
ATOM 1504 C CA . LYS A 1 198 ? 19.744 -3.487 -12.654 1.00 77.62 198 LYS A CA 1
ATOM 1505 C C . LYS A 1 198 ? 19.600 -4.702 -11.743 1.00 77.62 198 LYS A C 1
ATOM 1507 O O . LYS A 1 198 ? 20.400 -4.847 -10.835 1.00 77.62 198 LYS A O 1
ATOM 1512 N N . SER A 1 199 ? 18.615 -5.564 -11.998 1.00 77.00 199 SER A N 1
ATOM 1513 C CA . SER A 1 199 ? 18.379 -6.749 -11.161 1.00 77.00 199 SER A CA 1
ATOM 1514 C C . SER A 1 199 ? 19.057 -8.022 -11.667 1.00 77.00 199 SER A C 1
ATOM 1516 O O . SER A 1 199 ? 18.974 -9.047 -11.008 1.00 77.00 199 SER A O 1
ATOM 1518 N N . GLY A 1 200 ? 19.605 -8.037 -12.885 1.00 80.94 200 GLY A N 1
ATOM 1519 C CA . GLY A 1 200 ? 20.118 -9.245 -13.551 1.00 80.94 200 GLY A CA 1
ATOM 1520 C C . GLY A 1 200 ? 19.040 -10.248 -13.998 1.00 80.94 200 GLY A C 1
ATOM 1521 O O . GLY A 1 200 ? 19.277 -11.044 -14.900 1.00 80.94 200 GLY A O 1
ATOM 1522 N N . ASN A 1 201 ? 17.845 -10.187 -13.409 1.00 80.88 201 ASN A N 1
ATOM 1523 C CA . ASN A 1 201 ? 16.722 -11.076 -13.708 1.00 80.88 201 ASN A CA 1
ATOM 1524 C C . ASN A 1 201 ? 16.165 -10.911 -15.132 1.00 80.88 201 ASN A C 1
ATOM 1526 O O . ASN A 1 201 ? 16.244 -9.831 -15.729 1.00 80.88 201 ASN A O 1
ATOM 1530 N N . THR A 1 202 ? 15.537 -11.976 -15.645 1.00 82.88 202 THR A N 1
ATOM 1531 C CA . THR A 1 202 ? 14.742 -11.942 -16.882 1.00 82.88 202 THR A CA 1
ATOM 1532 C C . THR A 1 202 ? 13.707 -10.826 -16.787 1.00 82.88 202 THR A C 1
ATOM 1534 O O . THR A 1 202 ? 13.034 -10.668 -15.766 1.00 82.88 202 THR A O 1
ATOM 1537 N N . CYS A 1 203 ? 13.593 -10.021 -17.840 1.00 80.06 203 CYS A N 1
ATOM 1538 C CA . CYS A 1 203 ? 12.554 -9.011 -17.909 1.00 80.06 203 CYS A CA 1
ATOM 1539 C C . CYS A 1 203 ? 11.190 -9.716 -17.900 1.00 80.06 203 CYS A C 1
ATOM 1541 O O . CYS A 1 203 ? 11.035 -10.755 -18.526 1.00 80.06 203 CYS A O 1
ATOM 1543 N N . ILE A 1 204 ? 10.211 -9.177 -17.181 1.00 74.12 204 ILE A N 1
ATOM 1544 C CA . ILE A 1 204 ? 8.853 -9.748 -17.117 1.00 74.12 204 ILE A CA 1
ATOM 1545 C C . ILE A 1 204 ? 7.812 -8.856 -17.796 1.00 74.12 204 ILE A C 1
ATOM 1547 O O . ILE A 1 204 ? 6.646 -9.218 -17.878 1.00 74.12 204 ILE A O 1
ATOM 1551 N N . SER A 1 205 ? 8.229 -7.677 -18.265 1.00 72.81 205 SER A N 1
ATOM 1552 C CA . SER A 1 205 ? 7.371 -6.788 -19.039 1.00 72.81 205 SER A CA 1
ATOM 1553 C C . SER A 1 205 ? 7.166 -7.409 -20.419 1.00 72.81 205 SER A C 1
ATOM 1555 O O . SER A 1 205 ? 8.163 -7.547 -21.135 1.00 72.81 205 SER A O 1
ATOM 1557 N N . PRO A 1 206 ? 5.926 -7.746 -20.823 1.00 69.62 206 PRO A N 1
ATOM 1558 C CA . PRO A 1 206 ? 5.668 -8.264 -22.164 1.00 69.62 206 PRO A CA 1
ATOM 1559 C C . PRO A 1 206 ? 6.115 -7.259 -23.232 1.00 69.62 206 PRO A C 1
ATOM 1561 O O . PRO A 1 206 ? 6.729 -7.637 -24.210 1.00 69.62 206 PRO A O 1
ATOM 1564 N N . ARG A 1 207 ? 5.993 -5.951 -22.968 1.00 70.56 207 ARG A N 1
ATOM 1565 C CA . ARG A 1 207 ? 6.423 -4.884 -23.893 1.00 70.56 207 ARG A CA 1
ATOM 1566 C C . ARG A 1 207 ? 7.930 -4.836 -24.167 1.00 70.56 207 ARG A C 1
ATOM 1568 O O . ARG A 1 207 ? 8.354 -4.148 -25.088 1.00 70.56 207 ARG A O 1
ATOM 1575 N N . HIS A 1 208 ? 8.745 -5.440 -23.300 1.00 72.06 208 HIS A N 1
ATOM 1576 C CA . HIS A 1 208 ? 10.204 -5.508 -23.461 1.00 72.06 208 HIS A CA 1
ATOM 1577 C C . HIS A 1 208 ? 10.682 -6.929 -23.730 1.00 72.06 208 HIS A C 1
ATOM 1579 O O . HIS A 1 208 ? 11.871 -7.123 -24.006 1.00 72.06 208 HIS A O 1
ATOM 1585 N N . GLN A 1 209 ? 9.793 -7.920 -23.620 1.00 69.25 209 GLN A N 1
ATOM 1586 C CA . GLN A 1 209 ? 10.088 -9.205 -24.216 1.00 69.25 209 GLN A CA 1
ATOM 1587 C C . GLN A 1 209 ? 10.251 -8.985 -25.711 1.00 69.25 209 GLN A C 1
ATOM 1589 O O . GLN A 1 209 ? 9.611 -8.129 -26.319 1.00 69.25 209 GLN A O 1
ATOM 1594 N N . VAL A 1 210 ? 11.186 -9.726 -26.284 1.00 64.00 210 VAL A N 1
ATOM 1595 C CA . VAL A 1 210 ? 11.230 -9.880 -27.728 1.00 64.00 210 VAL A CA 1
ATOM 1596 C C . VAL A 1 210 ? 9.986 -10.712 -28.031 1.00 64.00 210 VAL A C 1
ATOM 1598 O O . VAL A 1 210 ? 9.987 -11.902 -27.728 1.00 64.00 210 VAL A O 1
ATOM 1601 N N . ASP A 1 211 ? 8.890 -10.072 -28.439 1.00 52.97 211 ASP A N 1
ATOM 1602 C CA . ASP A 1 211 ? 7.649 -10.790 -28.727 1.00 52.97 211 ASP A CA 1
ATOM 1603 C C . ASP A 1 211 ? 7.928 -11.840 -29.823 1.00 52.97 211 ASP A C 1
ATOM 1605 O O . ASP A 1 211 ? 8.343 -11.512 -30.933 1.00 52.97 211 ASP A O 1
ATOM 1609 N N . ASP A 1 212 ? 7.732 -13.098 -29.427 1.00 45.25 212 ASP A N 1
ATOM 1610 C CA . ASP A 1 212 ? 7.490 -14.321 -30.188 1.00 45.25 212 ASP A CA 1
ATOM 1611 C C . ASP A 1 212 ? 8.482 -14.796 -31.271 1.00 45.25 212 ASP A C 1
ATOM 1613 O O . ASP A 1 212 ? 8.612 -14.277 -32.378 1.00 45.25 212 ASP A O 1
ATOM 1617 N N . ILE A 1 213 ? 9.087 -15.947 -30.957 1.00 42.59 213 ILE A N 1
ATOM 1618 C CA . ILE A 1 213 ? 9.076 -17.172 -31.768 1.00 42.59 213 ILE A CA 1
ATOM 1619 C C . ILE A 1 213 ? 8.264 -17.003 -33.070 1.00 42.59 213 ILE A C 1
ATOM 1621 O O . ILE A 1 213 ? 7.034 -17.052 -33.064 1.00 42.59 213 ILE A O 1
ATOM 1625 N N . TYR A 1 214 ? 8.954 -16.907 -34.210 1.00 33.78 214 TYR A N 1
ATOM 1626 C CA . TYR A 1 214 ? 8.376 -17.242 -35.513 1.00 33.78 214 TYR A CA 1
ATOM 1627 C C . TYR A 1 214 ? 7.972 -18.729 -35.485 1.00 33.78 214 TYR A C 1
ATOM 1629 O O . TYR A 1 214 ? 8.734 -19.606 -35.895 1.00 33.78 214 TYR A O 1
ATOM 1637 N N . ILE A 1 215 ? 6.780 -19.056 -34.978 1.00 35.72 215 ILE A N 1
ATOM 1638 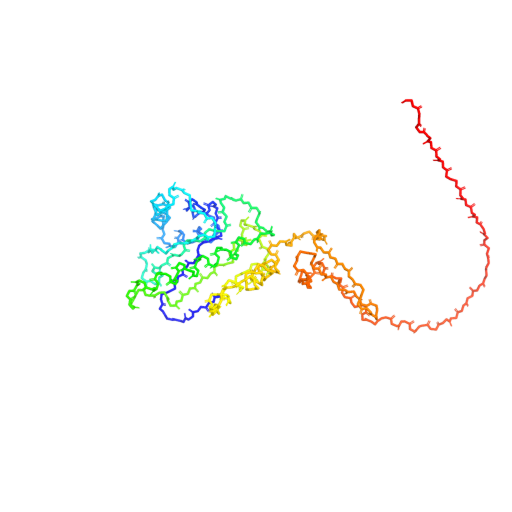C CA . ILE A 1 215 ? 6.198 -20.385 -35.169 1.00 35.72 215 ILE A CA 1
ATOM 1639 C C . ILE A 1 215 ? 5.801 -20.482 -36.644 1.00 35.72 215 ILE A C 1
ATOM 1641 O O . ILE A 1 215 ? 4.755 -19.999 -37.059 1.00 35.72 215 ILE A O 1
ATOM 1645 N N . GLY A 1 216 ? 6.670 -21.120 -37.428 1.00 37.69 216 GLY A N 1
ATOM 1646 C CA . GLY A 1 216 ? 6.303 -21.876 -38.622 1.00 37.69 216 GLY A CA 1
ATOM 1647 C C . GLY A 1 216 ? 5.741 -21.082 -39.801 1.00 37.69 216 GLY A C 1
ATOM 1648 O O . GLY A 1 216 ? 4.549 -21.129 -40.077 1.00 37.69 216 GLY A O 1
ATOM 1649 N N . ALA A 1 217 ? 6.629 -20.520 -40.618 1.00 28.45 217 ALA A N 1
ATOM 1650 C CA . ALA A 1 217 ? 6.366 -20.356 -42.046 1.00 28.45 217 ALA A CA 1
ATOM 1651 C C . ALA A 1 217 ? 7.524 -20.957 -42.854 1.00 28.45 217 ALA A C 1
ATOM 1653 O O . ALA A 1 217 ? 8.245 -20.267 -43.571 1.00 28.45 217 ALA A O 1
ATOM 1654 N N . HIS A 1 218 ? 7.694 -22.279 -42.755 1.00 33.44 218 HIS A N 1
ATOM 1655 C CA . HIS A 1 218 ? 8.300 -23.031 -43.850 1.00 33.44 218 HIS A CA 1
ATOM 1656 C C . HIS A 1 218 ? 7.342 -22.953 -45.045 1.00 33.44 218 HIS A C 1
ATOM 1658 O O . HIS A 1 218 ? 6.482 -23.812 -45.226 1.00 33.44 218 HIS A O 1
ATOM 1664 N N . SER A 1 219 ? 7.467 -21.905 -45.860 1.00 28.41 219 SER A N 1
ATOM 1665 C CA . SER A 1 219 ? 6.884 -21.898 -47.199 1.00 28.41 219 SER A CA 1
ATOM 1666 C C . SER A 1 219 ? 7.769 -22.748 -48.110 1.00 28.41 219 SER A C 1
ATOM 1668 O O . SER A 1 219 ? 8.648 -22.273 -48.824 1.00 28.41 219 SER A O 1
ATOM 1670 N N . HIS A 1 220 ? 7.541 -24.060 -48.076 1.00 35.78 220 HIS A N 1
ATOM 1671 C CA . HIS A 1 220 ? 7.834 -24.884 -49.238 1.00 35.78 220 HIS A CA 1
ATOM 1672 C C . HIS A 1 220 ? 6.832 -24.504 -50.327 1.00 35.78 220 HIS A C 1
ATOM 1674 O O . HIS A 1 220 ? 5.716 -25.014 -50.360 1.00 35.78 220 HIS A O 1
ATOM 1680 N N . THR A 1 221 ? 7.234 -23.615 -51.228 1.00 28.20 221 THR A N 1
ATOM 1681 C CA . THR A 1 221 ? 6.541 -23.436 -52.505 1.00 28.20 221 THR A CA 1
ATOM 1682 C C . THR A 1 221 ? 7.556 -23.438 -53.634 1.00 28.20 221 THR A C 1
ATOM 1684 O O . THR A 1 221 ? 8.378 -22.542 -53.793 1.00 28.20 221 THR A O 1
ATOM 1687 N N . VAL A 1 222 ? 7.482 -24.550 -54.357 1.00 29.02 222 VAL A N 1
ATOM 1688 C CA . VAL A 1 222 ? 8.088 -24.913 -55.633 1.00 29.02 222 VAL A CA 1
ATOM 1689 C C . VAL A 1 222 ? 8.228 -23.717 -56.583 1.00 29.02 222 VAL A C 1
ATOM 1691 O O . VAL A 1 222 ? 7.252 -23.036 -56.887 1.00 29.02 222 VAL A O 1
ATOM 1694 N N . SER A 1 223 ? 9.442 -23.509 -57.100 1.00 30.91 223 SER A N 1
ATOM 1695 C CA . SER A 1 223 ? 9.691 -22.652 -58.263 1.00 30.91 223 SER A CA 1
ATOM 1696 C C . SER A 1 223 ? 9.089 -23.264 -59.532 1.00 30.91 223 SER A C 1
ATOM 1698 O O . SER A 1 223 ? 9.240 -24.463 -59.770 1.00 30.91 223 SER A O 1
ATOM 1700 N N . PRO A 1 224 ? 8.540 -22.426 -60.420 1.00 28.72 224 PRO A N 1
ATOM 1701 C CA . PRO A 1 224 ? 8.992 -22.470 -61.806 1.00 28.72 224 PRO A CA 1
ATOM 1702 C C . PRO A 1 224 ? 9.348 -21.056 -62.284 1.00 28.72 224 PRO A C 1
ATOM 1704 O O . PRO A 1 224 ? 8.575 -20.113 -62.144 1.00 28.72 224 PRO A O 1
ATOM 1707 N N . GLY A 1 225 ? 10.577 -20.904 -62.779 1.00 25.38 225 GLY A N 1
ATOM 1708 C CA . GLY A 1 225 ? 11.166 -19.607 -63.104 1.00 25.38 225 GLY A CA 1
ATOM 1709 C C . GLY A 1 225 ? 10.740 -19.012 -64.443 1.00 25.38 225 GLY A C 1
ATOM 1710 O O . GLY A 1 225 ? 10.092 -19.666 -65.252 1.00 25.38 225 GLY A O 1
ATOM 1711 N N . THR A 1 226 ? 11.209 -17.788 -64.704 1.00 26.14 226 THR A N 1
ATOM 1712 C CA . THR A 1 226 ? 11.629 -17.306 -66.033 1.00 26.14 226 THR A CA 1
ATOM 1713 C C . THR A 1 226 ? 12.558 -16.086 -65.846 1.00 26.14 226 THR A C 1
ATOM 1715 O O . THR A 1 226 ? 12.152 -15.076 -65.283 1.00 26.14 226 THR A O 1
ATOM 1718 N N . TYR A 1 227 ? 13.819 -16.197 -66.274 1.00 27.95 227 TYR A N 1
ATOM 1719 C CA . TYR A 1 227 ? 14.760 -15.085 -66.556 1.00 27.95 227 TYR A CA 1
ATOM 1720 C C . TYR A 1 227 ? 14.473 -14.553 -67.990 1.00 27.95 227 TYR A C 1
ATOM 1722 O O . TYR A 1 227 ? 13.893 -15.346 -68.738 1.00 27.95 227 TYR A O 1
ATOM 1730 N N . PRO A 1 228 ? 14.884 -13.336 -68.461 1.00 38.78 228 PRO A N 1
ATOM 1731 C CA . PRO A 1 228 ? 16.217 -12.742 -68.229 1.00 38.78 228 PRO A CA 1
ATOM 1732 C C . PRO A 1 228 ? 16.408 -11.191 -68.211 1.00 38.78 228 PRO A C 1
ATOM 1734 O O . PRO A 1 228 ? 15.667 -10.426 -68.809 1.00 38.78 228 PRO A O 1
ATOM 1737 N N . HIS A 1 229 ? 17.531 -10.807 -67.576 1.00 29.25 229 HIS A N 1
ATOM 1738 C CA . HIS A 1 229 ? 18.533 -9.747 -67.857 1.00 29.25 229 HIS A CA 1
ATOM 1739 C C . HIS A 1 229 ? 18.187 -8.263 -68.142 1.00 29.25 229 HIS A C 1
ATOM 1741 O O . HIS A 1 229 ? 17.455 -7.958 -69.074 1.00 29.25 229 HIS A O 1
ATOM 1747 N N . SER A 1 230 ? 18.944 -7.374 -67.450 1.00 27.83 230 SER A N 1
ATOM 1748 C CA . SER A 1 230 ? 19.563 -6.065 -67.844 1.00 27.83 230 SER A CA 1
ATOM 1749 C C . SER A 1 230 ? 19.235 -4.934 -66.842 1.00 27.83 230 SER A C 1
ATOM 1751 O O . SER A 1 230 ? 18.129 -4.909 -66.331 1.00 27.83 230 SER A O 1
ATOM 1753 N N . HIS A 1 231 ? 20.062 -3.953 -66.454 1.00 28.59 231 HIS A N 1
ATOM 1754 C CA . HIS A 1 231 ? 21.485 -3.601 -66.558 1.00 28.59 231 HIS A CA 1
ATOM 1755 C C . HIS A 1 231 ? 21.763 -2.572 -65.415 1.00 28.59 231 HIS A C 1
ATOM 1757 O O . HIS A 1 231 ? 20.866 -1.833 -65.027 1.00 28.59 231 HIS A O 1
ATOM 1763 N N . TYR A 1 232 ? 22.994 -2.566 -64.889 1.00 28.61 232 TYR A N 1
ATOM 1764 C CA . TYR A 1 232 ? 23.746 -1.527 -64.149 1.00 28.61 232 TYR A CA 1
ATOM 1765 C C . TYR A 1 232 ? 23.104 -0.162 -63.794 1.00 28.61 232 TYR A C 1
ATOM 1767 O O . TYR A 1 232 ? 22.586 0.517 -64.672 1.00 28.61 232 TYR A O 1
ATOM 1775 N N . LEU A 1 233 ? 23.390 0.340 -62.577 1.00 28.30 233 LEU A N 1
ATOM 1776 C CA . LEU A 1 233 ? 24.261 1.518 -62.360 1.00 28.30 233 LEU A CA 1
ATOM 1777 C C . LEU A 1 233 ? 24.578 1.750 -60.868 1.00 28.30 233 LEU A C 1
ATOM 1779 O O . LEU A 1 233 ? 23.713 1.698 -60.000 1.00 28.30 233 LEU A O 1
ATOM 1783 N N . ASN A 1 234 ? 25.864 1.993 -60.626 1.00 28.89 234 ASN A N 1
ATOM 1784 C CA . ASN A 1 234 ? 26.506 2.372 -59.373 1.00 28.89 234 ASN A CA 1
ATOM 1785 C C . ASN A 1 234 ? 26.542 3.908 -59.298 1.00 28.89 234 ASN A C 1
ATOM 1787 O O . ASN A 1 234 ? 26.902 4.524 -60.303 1.00 28.89 234 ASN A O 1
ATOM 1791 N N . THR A 1 235 ? 26.304 4.506 -58.128 1.00 31.31 235 THR A N 1
ATOM 1792 C CA . THR A 1 235 ? 26.758 5.882 -57.860 1.00 31.31 235 THR A CA 1
ATOM 1793 C C . THR A 1 235 ? 27.087 6.065 -56.379 1.00 31.31 235 THR A C 1
ATOM 1795 O O . THR A 1 235 ? 26.223 6.349 -55.552 1.00 31.31 235 THR A O 1
ATOM 1798 N N . GLU A 1 236 ? 28.368 5.914 -56.048 1.00 32.03 236 GLU A N 1
ATOM 1799 C CA . GLU A 1 236 ? 28.986 6.657 -54.951 1.00 32.03 236 GLU A CA 1
ATOM 1800 C C . GLU A 1 236 ? 28.975 8.150 -55.310 1.00 32.03 236 GLU A C 1
ATOM 1802 O O . GLU A 1 236 ? 29.328 8.499 -56.433 1.00 32.03 236 GLU A O 1
ATOM 1807 N N . TYR A 1 237 ? 28.639 9.030 -54.363 1.00 31.39 237 TYR A N 1
ATOM 1808 C CA . TYR A 1 237 ? 29.406 10.263 -54.158 1.00 31.39 237 TYR A CA 1
ATOM 1809 C C . TYR A 1 237 ? 29.150 10.821 -52.753 1.00 31.39 237 TYR A C 1
ATOM 1811 O O . TYR A 1 237 ? 28.092 11.359 -52.434 1.00 31.39 237 TYR A O 1
ATOM 1819 N N . LEU A 1 238 ? 30.169 10.661 -51.911 1.00 30.34 238 LEU A N 1
ATOM 1820 C CA . LEU A 1 238 ? 30.359 11.342 -50.639 1.00 30.34 238 LEU A CA 1
ATOM 1821 C C . LEU A 1 238 ? 30.730 12.806 -50.916 1.00 30.34 238 LEU A C 1
ATOM 1823 O O . LEU A 1 238 ? 31.742 13.071 -51.563 1.00 30.34 238 LEU A O 1
ATOM 1827 N N . SER A 1 239 ? 29.965 13.760 -50.387 1.00 36.28 239 SER A N 1
ATOM 1828 C CA . SER A 1 239 ? 30.395 15.157 -50.270 1.00 36.28 239 SER A CA 1
ATOM 1829 C C . SER A 1 239 ? 30.688 15.473 -48.805 1.00 36.28 239 SER A C 1
ATOM 1831 O O . SER A 1 239 ? 29.776 15.693 -48.008 1.00 36.28 239 SER A O 1
ATOM 1833 N N . GLY A 1 240 ? 31.973 15.472 -48.455 1.00 31.02 240 GLY A N 1
ATOM 1834 C CA . GLY A 1 240 ? 32.468 16.075 -47.225 1.00 31.02 240 GLY A CA 1
ATOM 1835 C C . GLY A 1 240 ? 32.550 17.596 -47.352 1.00 31.02 240 GLY A C 1
ATOM 1836 O O . GLY A 1 240 ? 32.890 18.117 -48.413 1.00 31.02 240 GLY A O 1
ATOM 1837 N N . VAL A 1 241 ? 32.298 18.300 -46.249 1.00 35.97 241 VAL A N 1
ATOM 1838 C CA . VAL A 1 241 ? 32.735 19.686 -46.049 1.00 35.97 241 VAL A CA 1
ATOM 1839 C C . VAL A 1 241 ? 33.424 19.759 -44.688 1.00 35.97 241 VAL A C 1
ATOM 1841 O O . VAL A 1 241 ? 32.878 19.328 -43.675 1.00 35.97 241 VAL A O 1
ATOM 1844 N N . LYS A 1 242 ? 34.670 20.238 -44.726 1.00 35.81 242 LYS A N 1
ATOM 1845 C CA . LYS A 1 242 ? 35.569 20.491 -43.599 1.00 35.81 242 LYS A CA 1
ATOM 1846 C C . LYS A 1 242 ? 35.130 21.744 -42.833 1.00 35.81 242 LYS A C 1
ATOM 1848 O O . LYS A 1 242 ? 34.708 22.715 -43.452 1.00 35.81 242 LYS A O 1
ATOM 1853 N N . ASN A 1 243 ? 35.319 21.720 -41.516 1.00 34.22 243 ASN A N 1
ATOM 1854 C CA . ASN A 1 243 ? 35.380 22.912 -40.673 1.00 34.22 243 ASN A CA 1
ATOM 1855 C C . ASN A 1 243 ? 36.805 23.473 -40.701 1.00 34.22 243 ASN A C 1
ATOM 1857 O O . ASN A 1 243 ? 37.731 22.684 -40.551 1.00 34.22 243 ASN A O 1
ATOM 1861 N N . ASP A 1 244 ? 36.933 24.792 -40.855 1.00 35.88 244 ASP A N 1
ATOM 1862 C CA . ASP A 1 244 ? 38.037 25.636 -40.372 1.00 35.88 244 ASP A CA 1
ATOM 1863 C C . ASP A 1 244 ? 37.588 27.107 -40.488 1.00 35.88 244 ASP A C 1
ATOM 1865 O O . ASP A 1 244 ? 37.489 27.600 -41.611 1.00 35.88 244 ASP A O 1
ATOM 1869 N N . VAL A 1 245 ? 37.269 27.758 -39.356 1.00 36.94 245 VAL A N 1
ATOM 1870 C CA . VAL A 1 245 ? 37.793 29.064 -38.874 1.00 36.94 245 VAL A CA 1
ATOM 1871 C C . VAL A 1 245 ? 37.567 29.127 -37.363 1.00 36.94 245 VAL A C 1
ATOM 1873 O O . VAL A 1 245 ? 36.425 28.841 -36.938 1.00 36.94 245 VAL A O 1
#

Foldseek 3Di:
DWDDDDAAEEEEDEQAFQLQQLDQCGDVSVVVCVVLHCVQSVQVNVCCCVVVVRGHDQLAWAWDASPDPRHGIYIRFYLDRGQDAQALALSLLSSLLNSLVNLVVCQVPDDPNRRHPIYDYDLHCVHSNVHDSQLSVQSNVLSVVPSVDDDPDDDPVVVLVNVLSSNLSSSRADPDLDGPQWDWDDPDPPDIFIAGNVNRHTRPPCSRGPPDDPPDDPPPDDDDDDDDDDDDDDDDDDDDDDDDD

InterPro domains:
  IPR002589 Macro domain [PF01661] (18-140)
  IPR002589 Macro domain [PS51154] (1-166)
  IPR002589 Macro domain [SM00506] (1-140)
  IPR043472 Macro domain-like [G3DSA:3.40.220.10] (12-169)
  IPR043472 Macro domain-like [SSF52949] (18-150)
  IPR051220 Tail Fiber Assembly Chaperone [PTHR34413] (16-197)